Protein AF-0000000078525663 (afdb_homodimer)

Radius of gyration: 23.81 Å; Cα contacts (8 Å, |Δi|>4): 197; chains: 2; bounding box: 61×63×44 Å

Nearest PDB structures (foldseek):
  3g5o-assembly1_D  TM=6.465E-01  e=1.488E-04  Mycobacterium tuberculosis H37Rv
  6l8e-assembly2_L  TM=8.976E-01  e=3.381E-03  Staphylococcus aureus subsp. aureus NCTC 8325
  6l8f-assembly1_A  TM=7.332E-01  e=1.714E-03  Staphylococcus aureus subsp. aureus NCTC 8325
  2a6q-assembly1_A  TM=7.235E-01  e=2.758E-03  Escherichia coli
  2a6q-assembly3_D  TM=9.192E-01  e=1.975E-02  Escherichia coli

Organism: NCBI:txid29354

InterPro domains:
  IPR006442 Type II toxin-antitoxin system, antitoxin Phd/YefM [PF02604] (2-71)
  IPR036165 YefM-like superfamily [SSF143120] (4-77)

Foldseek 3Di:
DAAEEEVVCCVVPVVVQQVVQVVVVHKYFYDYPRHTDDIDHHPVSVVVVVVVVVVVVVVVVVVVVVCCVVCVVVCVPCVVVVVVVVVVVVVVD/DAAEEEVVCCVPPVVVQQVVQVVVVHKYFYDYPRHTDDIDHHPVSVVVVVVVVVVVVVVVVVVVVVCVVVCVVVVVVCVVVVVVVCVVVVVVD

Sequence (186 aa):
METIRPSSDLRNKYPVISSLTRETKEPVFITVNGREDTVIMGHAQYRKMKAELELLKMLAEAQADVDNERTAPIEDTFSDIRETLFEAKAYEVMETIRPSSDLRNKYPVISSLTRETKEPVFITVNGREDTVIMGHAQYRKMKA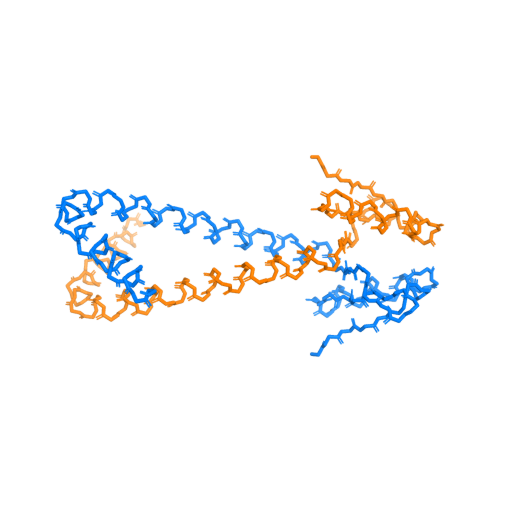ELELLKMLAEAQADVDNERTAPIEDTFSDIRETLFEAKAYEV

Solvent-accessible surface area (backbone atoms only — not comparable to full-atom values): 9886 Å² total; per-residue (Å²): 135,86,46,75,44,49,49,65,47,50,45,75,37,40,70,59,54,53,49,48,14,60,74,67,68,43,60,38,37,28,20,54,97,86,34,84,48,33,34,37,28,21,38,69,55,50,52,50,51,51,51,51,45,52,51,49,50,50,53,53,51,53,48,51,51,49,49,53,63,55,26,57,70,49,40,67,60,49,54,54,51,54,58,46,44,57,54,46,55,62,54,70,96,134,86,45,76,42,49,47,66,47,52,40,75,37,39,71,58,54,53,49,47,13,60,74,67,68,42,58,37,37,30,20,55,98,87,34,85,48,32,34,36,28,22,39,68,55,50,51,50,51,52,50,51,45,52,50,49,49,50,52,52,51,53,49,52,52,49,50,54,63,55,29,56,68,47,39,64,58,46,53,51,49,50,57,47,41,55,56,43,52,66,52,69,99

Secondary structure (DSSP, 8-state):
--EEEEHHHHHH-HHHHHHHHHHH---EEEEETTEEEEEEEEHHHHHHHHHHHHHHHHHHHHHHHHHHHHHHHHHHHHHHHHHHHHHHHGGG-/--EEEEHHHHHH-HHHHHHHHHHH---EEEEETTEEEEEEEEHHHHHHHHHHHHHHHHHHHHHHHHHHHHHHHHHHHHHHHHHHHHHHHTTT-

Structure (mmCIF, N/CA/C/O backbone):
data_AF-0000000078525663-model_v1
#
loop_
_entity.id
_entity.type
_entity.pdbx_description
1 polymer Antitoxin
#
loop_
_atom_site.group_PDB
_atom_site.id
_atom_site.type_symbol
_atom_site.label_atom_id
_atom_site.label_alt_id
_atom_site.label_comp_id
_atom_site.label_asym_id
_atom_site.label_entity_id
_atom_site.label_seq_id
_atom_site.pdbx_PDB_ins_code
_atom_site.Cartn_x
_atom_site.Cartn_y
_atom_site.Cartn_z
_atom_site.occupancy
_atom_site.B_iso_or_equiv
_atom_site.auth_seq_id
_atom_site.auth_comp_id
_atom_site.auth_asym_id
_atom_site.auth_atom_id
_atom_site.pdbx_PDB_model_num
ATOM 1 N N . MET A 1 1 ? -5.82 4.984 -14.844 1 79.75 1 MET A N 1
ATOM 2 C CA . MET A 1 1 ? -6.695 3.816 -14.938 1 79.75 1 MET A CA 1
ATOM 3 C C . MET A 1 1 ? -6.152 2.664 -14.094 1 79.75 1 MET A C 1
ATOM 5 O O . MET A 1 1 ? -4.938 2.498 -13.977 1 79.75 1 MET A O 1
ATOM 9 N N . GLU A 1 2 ? -7.023 1.915 -13.391 1 92.19 2 GLU A N 1
ATOM 10 C CA . GLU A 1 2 ? -6.621 0.819 -12.516 1 92.19 2 GLU A CA 1
ATOM 11 C C . GLU A 1 2 ? -6.402 -0.467 -13.305 1 92.19 2 GLU A C 1
ATOM 13 O O . GLU A 1 2 ? -7.16 -0.767 -14.234 1 92.19 2 GLU A O 1
ATOM 18 N N . THR A 1 3 ? -5.316 -1.159 -13.125 1 97.5 3 THR A N 1
ATOM 19 C CA . THR A 1 3 ? -5.031 -2.447 -13.742 1 97.5 3 THR A CA 1
ATOM 20 C C . THR A 1 3 ? -5.57 -3.592 -12.891 1 97.5 3 THR A C 1
ATOM 22 O O . THR A 1 3 ? -5.168 -3.758 -11.734 1 97.5 3 THR A O 1
ATOM 25 N N . ILE A 1 4 ? -6.496 -4.371 -13.531 1 98.25 4 ILE A N 1
ATOM 26 C CA . ILE A 1 4 ? -7.117 -5.488 -12.836 1 98.25 4 ILE A CA 1
ATOM 27 C C . ILE A 1 4 ? -6.707 -6.801 -13.5 1 98.25 4 ILE A C 1
ATOM 29 O O . ILE A 1 4 ? -6.73 -6.918 -14.727 1 98.25 4 ILE A O 1
ATOM 33 N N . ARG A 1 5 ? -6.309 -7.855 -12.75 1 98.19 5 ARG A N 1
ATOM 34 C CA . ARG A 1 5 ? -5.91 -9.164 -13.258 1 98.19 5 ARG A CA 1
ATOM 35 C C . ARG A 1 5 ? -6.453 -10.281 -12.367 1 98.19 5 ARG A C 1
ATOM 37 O O . ARG A 1 5 ? -6.559 -10.117 -11.156 1 98.19 5 ARG A O 1
ATOM 44 N N . PRO A 1 6 ? -6.766 -11.414 -12.961 1 98.19 6 PRO A N 1
ATOM 45 C CA . PRO A 1 6 ? -7.156 -12.562 -12.141 1 98.19 6 PRO A CA 1
ATOM 46 C C . PRO A 1 6 ? -5.98 -13.188 -11.391 1 98.19 6 PRO A C 1
ATOM 48 O O . PRO A 1 6 ? -4.828 -13.023 -11.797 1 98.19 6 PRO A O 1
ATOM 51 N N . SER A 1 7 ? -6.266 -13.859 -10.328 1 97.44 7 SER A N 1
ATOM 52 C CA . SER A 1 7 ? -5.234 -14.516 -9.539 1 97.44 7 SER A CA 1
ATOM 53 C C . SER A 1 7 ? -4.465 -15.539 -10.367 1 97.44 7 SER A C 1
ATOM 55 O O . SER A 1 7 ? -3.289 -15.805 -10.102 1 97.44 7 SER A O 1
ATOM 57 N N . SER A 1 8 ? -5.117 -16.109 -11.383 1 96.88 8 SER A N 1
ATOM 58 C CA . SER A 1 8 ? -4.43 -17.062 -12.258 1 96.88 8 SER A CA 1
ATOM 59 C C . SER A 1 8 ? -3.277 -16.391 -13 1 96.88 8 SER A C 1
ATOM 61 O O . SER A 1 8 ? -2.258 -17.031 -13.273 1 96.88 8 SER A O 1
ATOM 63 N N . ASP A 1 9 ? -3.416 -15.133 -13.32 1 96.94 9 ASP A N 1
ATOM 64 C CA . ASP A 1 9 ? -2.326 -14.406 -13.969 1 96.94 9 ASP A CA 1
ATOM 65 C C . ASP A 1 9 ? -1.12 -14.289 -13.039 1 96.94 9 ASP A C 1
ATOM 67 O O . ASP A 1 9 ? 0.025 -14.352 -13.492 1 96.94 9 ASP A O 1
ATOM 71 N N . LEU A 1 10 ? -1.395 -14.055 -11.758 1 94.31 10 LEU A N 1
ATOM 72 C CA . LEU A 1 10 ? -0.305 -13.969 -10.789 1 94.31 10 LEU A CA 1
ATOM 73 C C . LEU A 1 10 ? 0.469 -15.281 -10.727 1 94.31 10 LEU A C 1
ATOM 75 O O . LEU A 1 10 ? 1.699 -15.273 -10.641 1 94.31 10 LEU A O 1
ATOM 79 N N . ARG A 1 11 ? -0.305 -16.344 -10.859 1 91.38 11 ARG A N 1
ATOM 80 C CA . ARG A 1 11 ? 0.294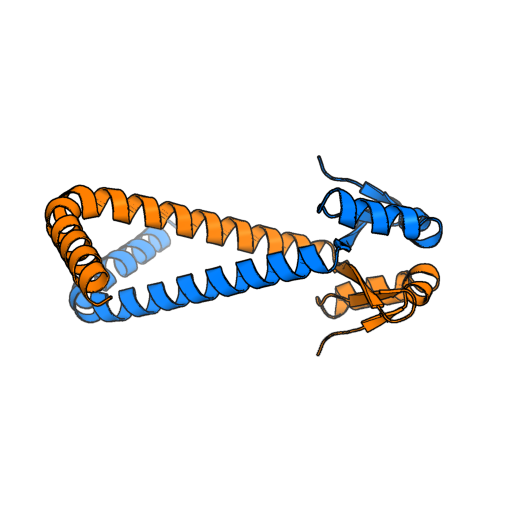 -17.672 -10.789 1 91.38 11 ARG A CA 1
ATOM 81 C C . ARG A 1 11 ? 1.111 -17.969 -12.047 1 91.38 11 ARG A C 1
ATOM 83 O O . ARG A 1 11 ? 2.238 -18.453 -11.953 1 91.38 11 ARG A O 1
ATOM 90 N N . ASN A 1 12 ? 0.651 -17.5 -13.148 1 94.81 12 ASN A N 1
ATOM 91 C CA . ASN A 1 12 ? 1.208 -17.984 -14.414 1 94.81 12 ASN A CA 1
ATOM 92 C C . ASN A 1 12 ? 2.1 -16.922 -15.062 1 94.81 12 ASN A C 1
ATOM 94 O O . ASN A 1 12 ? 2.934 -17.25 -15.906 1 94.81 12 ASN A O 1
ATOM 98 N N . LYS A 1 13 ? 1.879 -15.703 -14.672 1 97.06 13 LYS A N 1
ATOM 99 C CA . LYS A 1 13 ? 2.553 -14.609 -15.359 1 97.06 13 LYS A CA 1
ATOM 100 C C . LYS A 1 13 ? 3.146 -13.617 -14.367 1 97.06 13 LYS A C 1
ATOM 102 O O . LYS A 1 13 ? 3.08 -12.398 -14.578 1 97.06 13 LYS A O 1
ATOM 107 N N . TYR A 1 14 ? 3.641 -14.102 -13.297 1 97.81 14 TYR A N 1
ATOM 108 C CA . TYR A 1 14 ? 4.172 -13.25 -12.234 1 97.81 14 TYR A CA 1
ATOM 109 C C . TYR A 1 14 ? 5.211 -12.281 -12.789 1 97.81 14 TYR A C 1
ATOM 111 O O . TYR A 1 14 ? 5.172 -11.086 -12.484 1 97.81 14 TYR A O 1
ATOM 119 N N . PRO A 1 15 ? 6.137 -12.719 -13.672 1 97.81 15 PRO A N 1
ATOM 120 C CA . PRO A 1 15 ? 7.145 -11.773 -14.164 1 97.81 15 PRO A CA 1
ATOM 121 C C . PRO A 1 15 ? 6.535 -10.586 -14.898 1 97.81 15 PRO A C 1
ATOM 123 O O . PRO A 1 15 ? 7.047 -9.469 -14.812 1 97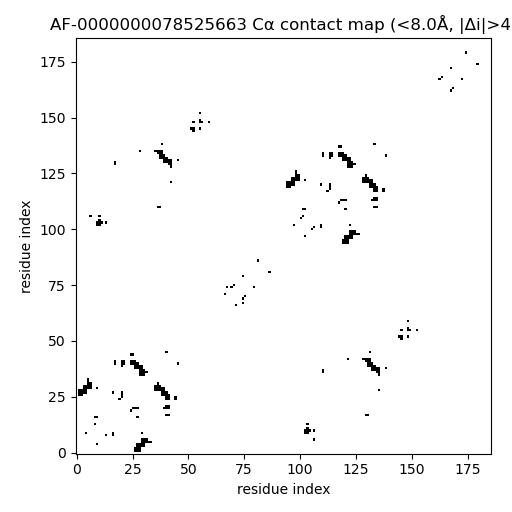.81 15 PRO A O 1
ATOM 126 N N . VAL A 1 16 ? 5.488 -10.812 -15.594 1 97.88 16 VAL A N 1
ATOM 127 C CA . VAL A 1 16 ? 4.805 -9.758 -16.328 1 97.88 16 VAL A CA 1
ATOM 128 C C . VAL A 1 16 ? 4.164 -8.773 -15.359 1 97.88 16 VAL A C 1
ATOM 130 O O . VAL A 1 16 ? 4.312 -7.559 -15.5 1 97.88 16 VAL A O 1
ATOM 133 N N . ILE A 1 17 ? 3.523 -9.281 -14.352 1 98 17 ILE A N 1
ATOM 134 C CA . ILE A 1 17 ? 2.83 -8.469 -13.359 1 98 17 ILE A CA 1
ATOM 135 C C . ILE A 1 17 ? 3.848 -7.672 -12.547 1 98 17 ILE A C 1
ATOM 137 O O . ILE A 1 17 ? 3.666 -6.473 -12.312 1 98 17 ILE A O 1
ATOM 141 N N . SER A 1 18 ? 4.859 -8.336 -12.109 1 98.19 18 SER A N 1
ATOM 142 C CA . SER A 1 18 ? 5.934 -7.68 -11.367 1 98.19 18 SER A CA 1
ATOM 143 C C . SER A 1 18 ? 6.543 -6.535 -12.172 1 98.19 18 SER A C 1
ATOM 145 O O . SER A 1 18 ? 6.691 -5.426 -11.664 1 98.19 18 SER A O 1
ATOM 147 N N . SER A 1 19 ? 6.875 -6.789 -13.453 1 97.81 19 SER A N 1
ATOM 148 C CA . SER A 1 19 ? 7.457 -5.77 -14.312 1 97.81 19 SER A CA 1
ATOM 149 C C . SER A 1 19 ? 6.5 -4.598 -14.508 1 97.81 19 SER A C 1
ATOM 151 O O . SER A 1 19 ? 6.926 -3.441 -14.547 1 97.81 19 SER A O 1
ATOM 153 N N . LEU A 1 20 ? 5.254 -4.922 -14.633 1 97.5 20 LEU A N 1
ATOM 154 C CA . LEU A 1 20 ? 4.223 -3.904 -14.82 1 97.5 20 LEU A CA 1
ATOM 155 C C . LEU A 1 20 ? 4.19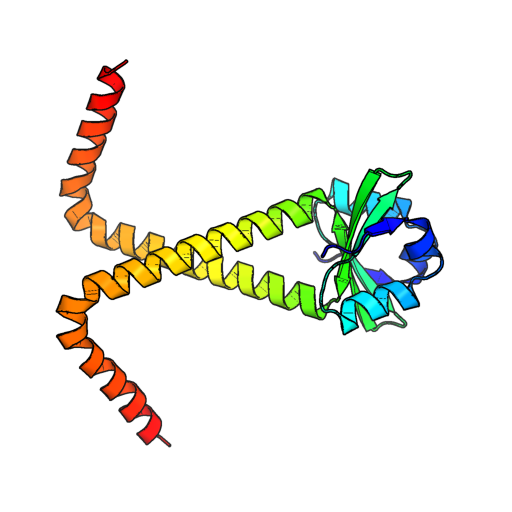9 -2.938 -13.641 1 97.5 20 LEU A C 1
ATOM 157 O O . LEU A 1 20 ? 4.152 -1.72 -13.836 1 97.5 20 LEU A O 1
ATOM 161 N N . THR A 1 21 ? 4.258 -3.453 -12.422 1 97.94 21 THR A N 1
ATOM 162 C CA . THR A 1 21 ? 4.227 -2.596 -11.242 1 97.94 21 THR A CA 1
ATOM 163 C C . THR A 1 21 ? 5.473 -1.712 -11.18 1 97.94 21 THR A C 1
ATOM 165 O O . THR A 1 21 ? 5.398 -0.555 -10.766 1 97.94 21 THR A O 1
ATOM 168 N N . ARG A 1 22 ? 6.586 -2.203 -11.562 1 96.56 22 ARG A N 1
ATOM 169 C CA . ARG A 1 22 ? 7.844 -1.465 -11.531 1 96.56 22 ARG A CA 1
ATOM 170 C C . ARG A 1 22 ? 7.863 -0.37 -12.594 1 96.56 22 ARG A C 1
ATOM 172 O O . ARG A 1 22 ? 8.312 0.748 -12.328 1 96.56 22 ARG A O 1
ATOM 179 N N . GLU A 1 23 ? 7.363 -0.699 -13.75 1 96.31 23 GLU A N 1
ATOM 180 C CA . GLU A 1 23 ? 7.422 0.222 -14.883 1 96.31 23 GLU A CA 1
ATOM 181 C C . GLU A 1 23 ? 6.406 1.352 -14.727 1 96.31 23 GLU A C 1
ATOM 183 O O . GLU A 1 23 ? 6.707 2.508 -15.031 1 96.31 23 GLU A O 1
ATOM 188 N N . THR A 1 24 ? 5.191 0.979 -14.281 1 96.19 24 THR A N 1
ATOM 189 C CA . THR A 1 24 ? 4.125 1.972 -14.219 1 96.19 24 THR A CA 1
ATOM 190 C C . THR A 1 24 ? 4.121 2.682 -12.867 1 96.19 24 THR A C 1
ATOM 192 O O . THR A 1 24 ? 3.514 3.744 -12.727 1 96.19 24 THR A O 1
ATOM 195 N N . LYS A 1 25 ? 4.711 2.07 -11.867 1 96.31 25 LYS A N 1
ATOM 196 C CA . LYS A 1 25 ? 4.672 2.555 -10.492 1 96.31 25 LYS A CA 1
ATOM 197 C C . LYS A 1 25 ? 3.238 2.678 -9.992 1 96.31 25 LYS A C 1
ATOM 199 O O . LYS A 1 25 ? 2.896 3.639 -9.297 1 96.31 25 LYS A O 1
ATOM 204 N N . GLU A 1 26 ? 2.434 1.82 -10.484 1 97 26 GLU A N 1
ATOM 205 C CA . GLU A 1 26 ? 1.035 1.703 -10.086 1 97 26 GLU A CA 1
ATOM 206 C C . GLU A 1 26 ? 0.71 0.286 -9.625 1 97 26 GLU A C 1
ATOM 208 O O . GLU A 1 26 ? 1.297 -0.682 -10.109 1 97 26 GLU A O 1
ATOM 213 N N . PRO A 1 27 ? -0.246 0.136 -8.75 1 98.44 27 PRO A N 1
ATOM 214 C CA . PRO A 1 27 ? -0.607 -1.206 -8.289 1 98.44 27 PRO A CA 1
ATOM 215 C C . PRO A 1 27 ? -1.439 -1.978 -9.312 1 98.44 27 PRO A C 1
ATOM 217 O O . PRO A 1 27 ? -2.023 -1.378 -10.219 1 98.44 27 PRO A O 1
ATOM 220 N N . VAL A 1 28 ? -1.4 -3.264 -9.133 1 98.62 28 VAL A N 1
ATOM 221 C CA . VAL A 1 28 ? -2.277 -4.168 -9.867 1 98.62 28 VAL A CA 1
ATOM 222 C C . VAL A 1 28 ? -3.27 -4.82 -8.906 1 98.62 28 VAL A C 1
ATOM 224 O O . VAL A 1 28 ? -2.881 -5.348 -7.863 1 98.62 28 VAL A O 1
ATOM 227 N N . PHE A 1 29 ? -4.512 -4.793 -9.312 1 98.75 29 PHE A N 1
ATOM 228 C CA . PHE A 1 29 ? -5.57 -5.363 -8.484 1 98.75 29 PHE A CA 1
ATOM 229 C C . PHE A 1 29 ? -5.867 -6.801 -8.898 1 98.75 29 PHE A C 1
ATOM 231 O O . PHE A 1 29 ? -6.148 -7.066 -10.07 1 98.75 29 PHE A O 1
ATOM 238 N N . ILE A 1 30 ? -5.844 -7.641 -7.945 1 98.69 30 ILE A N 1
ATOM 239 C CA . ILE A 1 30 ? -5.961 -9.07 -8.219 1 98.69 30 ILE A CA 1
ATOM 240 C C . ILE A 1 30 ? -7.352 -9.555 -7.82 1 98.69 30 ILE A C 1
ATOM 242 O O . ILE A 1 30 ? -7.832 -9.258 -6.727 1 98.69 30 ILE A O 1
ATOM 246 N N . THR A 1 31 ? -8 -10.281 -8.711 1 98.56 31 THR A N 1
ATOM 247 C CA . THR A 1 31 ? -9.32 -10.836 -8.438 1 98.56 31 THR A CA 1
ATOM 248 C C . THR A 1 31 ? -9.258 -12.359 -8.344 1 98.56 31 THR A C 1
ATOM 250 O O . THR A 1 31 ? -8.359 -12.984 -8.914 1 98.56 31 THR A O 1
ATOM 253 N N . VAL A 1 32 ? -10.148 -12.938 -7.598 1 97.88 32 VAL A N 1
ATOM 254 C CA . VAL A 1 32 ? -10.391 -14.375 -7.543 1 97.88 32 VAL A CA 1
ATOM 255 C C . VAL A 1 32 ? -11.852 -14.656 -7.906 1 97.88 32 VAL A C 1
ATOM 257 O O . VAL A 1 32 ? -12.766 -14.125 -7.281 1 97.88 32 VAL A O 1
ATOM 260 N N . ASN A 1 33 ? -12 -15.398 -8.938 1 96.81 33 ASN A N 1
ATOM 261 C CA . ASN A 1 33 ? -13.336 -15.719 -9.414 1 96.81 33 ASN A CA 1
ATOM 262 C C . ASN A 1 33 ? -14.18 -14.461 -9.609 1 96.81 33 ASN A C 1
ATOM 264 O O . ASN A 1 33 ? -15.344 -14.414 -9.203 1 96.81 33 ASN A O 1
ATOM 268 N N . GLY A 1 34 ? -13.516 -13.359 -10.016 1 97 34 GLY A N 1
ATOM 269 C CA . GLY A 1 34 ? -14.211 -12.133 -10.383 1 97 34 GLY A CA 1
ATOM 270 C C . GLY A 1 34 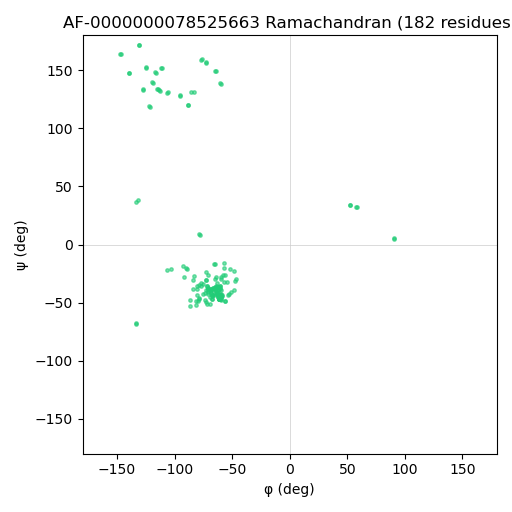? -14.414 -11.188 -9.219 1 97 34 GLY A C 1
ATOM 271 O O . GLY A 1 34 ? -15.023 -10.125 -9.367 1 97 34 GLY A O 1
ATOM 272 N N . ARG A 1 35 ? -13.883 -11.508 -8.078 1 97.69 35 ARG A N 1
ATOM 273 C CA . ARG A 1 35 ? -14.039 -10.656 -6.898 1 97.69 35 ARG A CA 1
ATOM 274 C C . ARG A 1 35 ? -12.688 -10.117 -6.438 1 97.69 35 ARG A C 1
ATOM 276 O O . ARG A 1 35 ? -11.672 -10.812 -6.52 1 97.69 35 ARG A O 1
ATOM 283 N N . GLU A 1 36 ? -12.703 -8.977 -5.926 1 98 36 GLU A N 1
ATOM 284 C CA . GLU A 1 36 ? -11.484 -8.359 -5.418 1 98 36 GLU A CA 1
ATOM 285 C C . GLU A 1 36 ? -10.859 -9.203 -4.312 1 98 36 GLU A C 1
ATOM 287 O O . GLU A 1 36 ? -11.562 -9.766 -3.475 1 98 36 GLU A O 1
ATOM 292 N N . ASP A 1 37 ? -9.617 -9.312 -4.348 1 98.44 37 ASP A N 1
ATOM 293 C CA . ASP A 1 37 ? -8.953 -10.117 -3.33 1 98.44 37 ASP A CA 1
ATOM 294 C C . ASP A 1 37 ? -7.738 -9.391 -2.758 1 98.44 37 ASP A C 1
ATOM 296 O O . ASP A 1 37 ? -7.777 -8.891 -1.63 1 98.44 37 ASP A O 1
ATOM 300 N N . THR A 1 38 ? -6.684 -9.18 -3.516 1 98.69 38 THR A N 1
ATOM 301 C CA . THR A 1 38 ? -5.461 -8.539 -3.045 1 98.69 38 THR A CA 1
ATOM 302 C C . THR A 1 38 ? -5.027 -7.434 -4.008 1 98.69 38 THR A C 1
ATOM 304 O O . THR A 1 38 ? -5.641 -7.242 -5.059 1 98.69 38 THR A O 1
ATOM 307 N N . VAL A 1 39 ? -4.023 -6.664 -3.609 1 98.81 39 VAL A N 1
ATOM 308 C CA . VAL A 1 39 ? -3.334 -5.66 -4.414 1 98.81 39 VAL A CA 1
ATOM 309 C C . VAL A 1 39 ? -1.829 -5.91 -4.371 1 98.81 39 VAL A C 1
ATOM 311 O O . VAL A 1 39 ? -1.271 -6.215 -3.316 1 98.81 39 VAL A O 1
ATOM 314 N N . ILE A 1 40 ? -1.238 -5.871 -5.508 1 98.81 40 ILE A N 1
ATOM 315 C CA . ILE A 1 40 ? 0.206 -6.062 -5.582 1 98.81 40 ILE A CA 1
ATOM 316 C C . ILE A 1 40 ? 0.861 -4.816 -6.172 1 98.81 40 ILE A C 1
ATOM 318 O O . ILE A 1 40 ? 0.328 -4.211 -7.105 1 98.81 40 ILE A O 1
ATOM 322 N N . MET A 1 41 ? 1.982 -4.418 -5.625 1 98.62 41 MET A N 1
ATOM 323 C CA . MET A 1 41 ? 2.707 -3.244 -6.105 1 98.62 41 MET A CA 1
ATOM 324 C C . MET A 1 41 ? 4.211 -3.434 -5.949 1 98.62 41 MET A C 1
ATOM 326 O O . MET A 1 41 ? 4.656 -4.34 -5.242 1 98.62 41 MET A O 1
ATOM 330 N N . GLY A 1 42 ? 4.922 -2.65 -6.594 1 98.56 42 GLY A N 1
ATOM 331 C CA . GLY A 1 42 ? 6.367 -2.723 -6.441 1 98.56 42 GLY A CA 1
ATOM 332 C C . GLY A 1 42 ? 6.84 -2.369 -5.043 1 98.56 42 GLY A C 1
ATOM 333 O O . GLY A 1 42 ? 6.219 -1.549 -4.363 1 98.56 42 GLY A O 1
ATOM 334 N N . HIS A 1 43 ? 7.887 -2.941 -4.652 1 98.12 43 HIS A N 1
ATOM 335 C CA . HIS A 1 43 ? 8.453 -2.713 -3.328 1 98.12 43 HIS A CA 1
ATOM 336 C C . HIS A 1 43 ? 8.805 -1.242 -3.127 1 98.12 43 HIS A C 1
ATOM 338 O O . HIS A 1 43 ? 8.484 -0.662 -2.086 1 98.12 43 HIS A O 1
ATOM 344 N N . ALA A 1 44 ? 9.438 -0.651 -4.031 1 97 44 ALA A N 1
ATOM 345 C CA . ALA A 1 44 ? 9.844 0.749 -3.938 1 97 44 ALA A CA 1
ATOM 346 C C . ALA A 1 44 ? 8.633 1.665 -3.793 1 97 44 ALA A C 1
ATOM 348 O O . ALA A 1 44 ? 8.656 2.617 -3.012 1 97 44 ALA A O 1
ATOM 349 N N . GLN A 1 45 ? 7.637 1.372 -4.547 1 96.81 45 GLN A N 1
ATOM 350 C CA . GLN A 1 45 ? 6.41 2.16 -4.48 1 96.81 45 GLN A CA 1
ATOM 351 C C . GLN A 1 45 ? 5.777 2.076 -3.096 1 96.81 45 GLN A C 1
ATOM 353 O O . GLN A 1 45 ? 5.328 3.088 -2.551 1 96.81 45 GLN A O 1
ATOM 358 N N . TYR A 1 46 ? 5.754 0.887 -2.574 1 98.06 46 TYR A N 1
ATOM 359 C CA . TYR A 1 46 ? 5.199 0.699 -1.239 1 98.06 46 TYR A CA 1
ATOM 360 C C . TYR A 1 46 ? 5.996 1.481 -0.202 1 98.06 46 TYR A C 1
ATOM 362 O O . TYR A 1 46 ? 5.418 2.129 0.674 1 98.06 46 TYR A O 1
ATOM 370 N N . ARG A 1 47 ? 7.242 1.419 -0.257 1 97 47 ARG A N 1
ATOM 371 C CA . ARG A 1 47 ? 8.102 2.137 0.678 1 97 47 ARG A CA 1
ATOM 372 C C . ARG A 1 47 ? 7.848 3.639 0.612 1 97 47 ARG A C 1
ATOM 374 O O . ARG A 1 47 ? 7.801 4.312 1.645 1 97 47 ARG A O 1
ATOM 381 N N . LYS A 1 48 ? 7.73 4.145 -0.553 1 96.81 48 LYS A N 1
ATOM 382 C CA . LYS A 1 48 ? 7.449 5.566 -0.724 1 96.81 48 LYS A CA 1
ATOM 383 C C . LYS A 1 48 ? 6.113 5.941 -0.091 1 96.81 48 LYS A C 1
ATOM 385 O O . LYS A 1 48 ? 6.02 6.941 0.623 1 96.81 48 LYS A O 1
ATOM 390 N N . MET A 1 49 ? 5.152 5.121 -0.401 1 96.69 49 MET A N 1
ATOM 391 C CA . MET A 1 49 ? 3.82 5.375 0.143 1 96.69 49 MET A CA 1
ATOM 392 C C . MET A 1 49 ? 3.838 5.336 1.668 1 96.69 49 MET A C 1
ATOM 394 O O . MET A 1 49 ? 3.244 6.195 2.322 1 96.69 49 MET A O 1
ATOM 398 N N . LYS A 1 50 ? 4.449 4.375 2.213 1 96.75 50 LYS A N 1
ATOM 399 C CA . LYS A 1 50 ? 4.547 4.234 3.664 1 96.75 50 LYS A CA 1
ATOM 400 C C . LYS A 1 50 ? 5.281 5.418 4.281 1 96.75 50 LYS A C 1
ATOM 402 O O . LYS A 1 50 ? 4.867 5.941 5.32 1 96.75 50 LYS A O 1
ATOM 407 N N . ALA A 1 51 ? 6.336 5.793 3.654 1 97.12 51 ALA A N 1
ATOM 408 C CA . ALA A 1 51 ? 7.109 6.934 4.137 1 97.12 51 ALA A CA 1
ATOM 409 C C . ALA A 1 51 ? 6.277 8.211 4.117 1 97.12 51 ALA A C 1
ATOM 411 O O . ALA A 1 51 ? 6.316 9 5.062 1 97.12 51 ALA A O 1
ATOM 412 N N . GLU A 1 52 ? 5.562 8.414 3.023 1 96.75 52 GLU A N 1
ATOM 413 C CA . GLU A 1 52 ? 4.695 9.578 2.906 1 96.75 52 GLU A CA 1
ATOM 414 C C . GLU A 1 52 ? 3.625 9.578 3.994 1 96.75 52 GLU A C 1
ATOM 416 O O . GLU A 1 52 ? 3.379 10.609 4.629 1 96.75 52 GLU A O 1
ATOM 421 N N . LEU A 1 53 ? 3.043 8.469 4.211 1 97.12 53 LEU A N 1
ATOM 422 C CA . LEU A 1 53 ? 2.006 8.336 5.23 1 97.12 53 LEU A CA 1
ATOM 423 C C . LEU A 1 53 ? 2.559 8.656 6.613 1 97.12 53 LEU A C 1
ATOM 425 O O . LEU A 1 53 ? 1.938 9.406 7.375 1 97.12 53 LEU A O 1
ATOM 429 N N . GLU A 1 54 ? 3.684 8.109 6.914 1 96.5 54 GLU A N 1
ATOM 430 C CA . GLU A 1 54 ? 4.305 8.336 8.211 1 96.5 54 GLU A CA 1
ATOM 431 C C . GLU A 1 54 ? 4.645 9.812 8.414 1 96.5 54 GLU A C 1
ATOM 433 O O . GLU A 1 54 ? 4.422 10.359 9.492 1 96.5 54 GLU A O 1
ATOM 438 N N . LEU A 1 55 ? 5.16 10.367 7.383 1 96.12 55 LEU A N 1
ATOM 439 C CA . LEU A 1 55 ? 5.512 11.781 7.453 1 96.12 55 LEU A CA 1
ATOM 440 C C . LEU A 1 55 ? 4.273 12.633 7.707 1 96.12 55 LEU A C 1
ATOM 442 O O . LEU A 1 55 ? 4.281 13.5 8.578 1 96.12 55 LEU A O 1
ATOM 446 N N . LEU A 1 56 ? 3.229 12.375 6.973 1 95.31 56 LEU A N 1
ATOM 447 C CA . LEU A 1 56 ? 1.999 13.156 7.102 1 95.31 56 LEU A CA 1
ATOM 448 C C . LEU A 1 56 ? 1.38 12.969 8.484 1 95.31 56 LEU A C 1
ATOM 450 O O . LEU A 1 56 ? 0.843 13.914 9.062 1 95.31 56 LEU A O 1
ATOM 454 N N . LYS A 1 57 ? 1.487 11.781 8.984 1 95.38 57 LYS A N 1
ATOM 455 C CA . LYS A 1 57 ? 0.974 11.516 10.328 1 95.38 57 LYS A CA 1
ATOM 456 C C . LYS A 1 57 ? 1.772 12.281 11.383 1 95.38 57 LYS A C 1
ATOM 458 O O . LYS A 1 57 ? 1.198 12.852 12.312 1 95.38 57 LYS A O 1
ATOM 463 N N . MET A 1 58 ? 3.043 12.234 11.195 1 94.38 58 MET A N 1
ATOM 464 C CA . MET A 1 58 ? 3.91 12.961 12.117 1 94.38 58 MET A CA 1
ATOM 465 C C . MET A 1 58 ? 3.604 14.453 12.094 1 94.38 58 MET A C 1
ATOM 467 O O . MET A 1 58 ? 3.541 15.102 13.141 1 94.38 58 MET A O 1
ATOM 471 N N . LEU A 1 59 ? 3.43 14.969 10.938 1 88.69 59 LEU A N 1
ATOM 472 C CA . LEU A 1 59 ? 3.113 16.391 10.773 1 88.69 59 LEU A CA 1
ATOM 473 C C . LEU A 1 59 ? 1.763 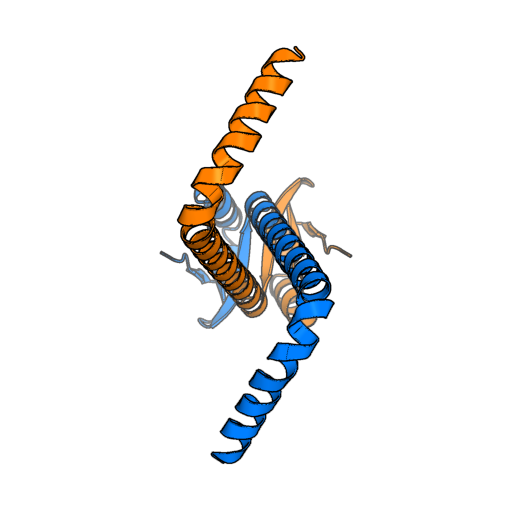16.719 11.406 1 88.69 59 LEU A C 1
ATOM 475 O O . LEU A 1 59 ? 1.61 17.75 12.047 1 88.69 59 LEU A O 1
ATOM 479 N N . ALA A 1 60 ? 0.797 15.867 11.219 1 85.5 60 ALA A N 1
ATOM 480 C CA . ALA A 1 60 ? -0.534 16.062 11.789 1 85.5 60 ALA A CA 1
ATOM 481 C C . ALA A 1 60 ? -0.487 16.031 13.312 1 85.5 60 ALA A C 1
ATOM 483 O O . ALA A 1 60 ? -1.158 16.828 13.977 1 85.5 60 ALA A O 1
ATOM 484 N N . GLU A 1 61 ? 0.314 15.141 13.82 1 87.88 61 GLU A N 1
ATOM 485 C CA . GLU A 1 61 ? 0.47 15.023 15.266 1 87.88 61 GLU A CA 1
ATOM 486 C C . GLU A 1 61 ? 1.163 16.25 15.844 1 87.88 61 GLU A C 1
ATOM 488 O O . GLU A 1 61 ? 0.779 16.75 16.906 1 87.88 61 GLU A O 1
ATOM 493 N N . ALA A 1 62 ? 2.184 16.703 15.203 1 83.44 62 ALA A N 1
ATOM 494 C CA . ALA A 1 62 ? 2.906 17.891 15.625 1 83.44 62 ALA A CA 1
ATOM 495 C C . ALA A 1 62 ? 1.989 19.125 15.625 1 83.44 62 ALA A C 1
ATOM 497 O O . ALA A 1 62 ? 2.029 19.922 16.547 1 83.44 62 ALA A O 1
ATOM 498 N N . GLN A 1 63 ? 1.155 19.188 14.664 1 78.19 63 GLN A N 1
ATOM 499 C CA . GLN A 1 63 ? 0.213 20.297 14.57 1 78.19 63 GLN A CA 1
ATOM 500 C C . GLN A 1 63 ? -0.825 20.234 15.688 1 78.19 63 GLN A C 1
ATOM 502 O O . GLN A 1 63 ? -1.196 21.266 16.25 1 78.19 63 GLN A O 1
ATOM 507 N N . ALA A 1 64 ? -1.242 19.125 15.992 1 78.12 64 ALA A N 1
ATOM 508 C CA . ALA A 1 64 ? -2.195 18.938 17.078 1 78.12 64 ALA A CA 1
ATOM 509 C C . ALA A 1 64 ? -1.583 19.359 18.422 1 78.12 64 ALA A C 1
ATOM 511 O O . ALA A 1 64 ? -2.26 19.938 19.266 1 78.12 64 ALA A O 1
ATOM 512 N N . ASP A 1 65 ? -0.346 19.094 18.562 1 80 65 ASP A N 1
ATOM 513 C CA . ASP A 1 65 ? 0.373 19.453 19.781 1 80 65 ASP A CA 1
ATOM 514 C C . ASP A 1 65 ? 0.513 20.969 19.891 1 80 65 ASP A C 1
ATOM 516 O O . ASP A 1 65 ? 0.336 21.531 20.984 1 80 65 ASP A O 1
ATOM 520 N N . VAL A 1 66 ? 0.74 21.641 18.781 1 71.94 66 VAL A N 1
ATOM 521 C CA . VAL A 1 66 ? 0.874 23.094 18.75 1 71.94 66 VAL A CA 1
ATOM 522 C C . VAL A 1 66 ? -0.475 23.75 19.062 1 71.94 66 VAL A C 1
ATOM 524 O O . VAL A 1 66 ? -0.55 24.703 19.828 1 71.94 66 VAL A O 1
ATOM 527 N N . ASP A 1 67 ? -1.477 23.203 18.516 1 68.31 67 ASP A N 1
ATOM 528 C CA . ASP A 1 67 ? -2.818 23.734 18.734 1 68.31 67 ASP A CA 1
ATOM 529 C C . ASP A 1 67 ? -3.26 23.562 20.188 1 68.31 67 ASP A C 1
ATOM 531 O O . ASP A 1 67 ? -3.926 24.438 20.734 1 68.31 67 ASP A O 1
ATOM 535 N N . ASN A 1 68 ? -2.865 22.484 20.672 1 73.62 68 ASN A N 1
ATOM 536 C CA . ASN A 1 68 ? -3.184 22.234 22.078 1 73.62 68 ASN A CA 1
ATOM 537 C C . ASN A 1 68 ? -2.373 23.125 23 1 73.62 68 ASN A C 1
ATOM 539 O O . ASN A 1 68 ? -2.869 23.547 24.047 1 73.62 68 ASN A O 1
ATOM 543 N N . GLU A 1 69 ? -1.178 23.359 22.672 1 66.12 69 GLU A N 1
ATOM 544 C CA . GLU A 1 69 ? -0.327 24.234 23.484 1 66.12 69 GLU A CA 1
ATOM 545 C C . GLU A 1 69 ? -0.745 25.688 23.328 1 66.12 69 GLU A C 1
ATOM 547 O O . GLU A 1 69 ? -0.652 26.469 24.281 1 66.12 69 GLU A O 1
ATOM 552 N N . ARG A 1 70 ? -1.123 26.125 22.078 1 59.19 70 ARG A N 1
ATOM 553 C CA . ARG A 1 70 ? -1.576 27.5 21.859 1 59.19 70 ARG A CA 1
ATOM 554 C C . ARG A 1 70 ? -2.967 27.719 22.438 1 59.19 70 ARG A C 1
ATOM 556 O O . ARG A 1 70 ? -3.283 28.812 22.906 1 59.19 70 ARG A O 1
ATOM 563 N N . THR A 1 71 ? -3.84 26.797 22.078 1 54.38 71 THR A N 1
ATOM 564 C CA . THR A 1 71 ? -5.195 26.953 22.594 1 54.38 71 THR A CA 1
ATOM 565 C C . THR A 1 71 ? -5.219 26.797 24.109 1 54.38 71 THR A C 1
ATOM 567 O O . THR A 1 71 ? -6.238 27.062 24.75 1 54.38 71 THR A O 1
ATOM 570 N N . ALA A 1 72 ? -4.258 26.266 24.688 1 49.91 72 ALA A N 1
ATOM 571 C CA . ALA A 1 72 ? -4.277 26.297 26.141 1 49.91 72 ALA A CA 1
ATOM 572 C C . ALA A 1 72 ? -4.586 27.688 26.656 1 49.91 72 ALA A C 1
ATOM 574 O O . ALA A 1 72 ? -5.387 27.859 27.594 1 49.91 72 ALA A O 1
ATOM 575 N N . PRO A 1 73 ? -4.074 28.734 26.062 1 46.62 73 PRO A N 1
ATOM 576 C CA . PRO A 1 73 ? -4.637 30 26.547 1 46.62 73 PRO A CA 1
ATOM 577 C C . PRO A 1 73 ? -5.988 30.328 25.906 1 46.62 73 PRO A C 1
ATOM 579 O O . PRO A 1 73 ? -6.883 30.844 26.578 1 46.62 73 PRO A O 1
ATOM 582 N N . ILE A 1 74 ? -6.172 30.156 24.594 1 41.22 74 ILE A N 1
ATOM 583 C CA . ILE A 1 74 ? -7.414 30.484 23.891 1 41.22 74 ILE A CA 1
ATOM 584 C C . ILE A 1 74 ? -8.391 29.312 24.016 1 41.22 74 ILE A C 1
ATOM 586 O O . ILE A 1 74 ? -9.609 29.516 24.078 1 41.22 74 ILE A O 1
ATOM 590 N N . GLU A 1 75 ? -8.133 28.141 23.984 1 45.56 75 GLU A N 1
ATOM 591 C CA . GLU A 1 75 ? -9.008 27 24.266 1 45.56 75 GLU A CA 1
ATOM 592 C C . GLU A 1 75 ? -9.602 27.094 25.672 1 45.56 75 GLU A C 1
ATOM 594 O O . GLU A 1 75 ? -10.578 26.406 25.969 1 45.56 75 GLU A O 1
ATOM 599 N N . ASP A 1 76 ? -9.141 27.875 26.562 1 42.06 76 ASP A N 1
ATOM 600 C CA . ASP A 1 76 ? -10.094 28.172 27.625 1 42.06 76 ASP A CA 1
ATOM 601 C C . ASP A 1 76 ? -11.305 28.938 27.094 1 42.06 76 ASP A C 1
ATOM 603 O O . ASP A 1 76 ? -12.438 28.703 27.531 1 42.06 76 ASP A O 1
ATOM 607 N N . THR A 1 77 ? -11.109 29.656 26.078 1 38.47 77 THR A N 1
ATOM 608 C CA . THR A 1 77 ? -12.211 30.453 25.531 1 38.47 77 THR A CA 1
ATOM 609 C C . THR A 1 77 ? -13.023 29.625 24.547 1 38.47 77 THR A C 1
ATOM 611 O O . THR A 1 77 ? -14.258 29.594 24.609 1 38.47 77 THR A O 1
ATOM 614 N N . PHE A 1 78 ? -12.555 28.984 23.547 1 35.78 78 PHE A N 1
ATOM 615 C CA . PHE A 1 78 ? -13.328 28.375 22.469 1 35.78 78 PHE A CA 1
ATOM 616 C C . PHE A 1 78 ? -13.633 26.922 22.781 1 35.78 78 PHE A C 1
ATOM 618 O O . PHE A 1 78 ? -14.531 26.328 22.188 1 35.78 78 PHE A O 1
ATOM 625 N N . SER A 1 79 ? -13.031 26.266 23.594 1 40.41 79 SER A N 1
ATOM 626 C CA . SER A 1 79 ? -13.453 24.938 24.016 1 40.41 79 SER A CA 1
ATOM 627 C C . SER A 1 79 ? -14.945 24.906 24.359 1 40.41 79 SER A C 1
ATOM 629 O O . SER A 1 79 ? -15.617 23.906 24.125 1 40.41 79 SER A O 1
ATOM 631 N N . ASP A 1 80 ? -15.344 26.031 24.828 1 39.22 80 ASP A N 1
ATOM 632 C CA . ASP A 1 80 ? -16.719 26.312 25.219 1 39.22 80 ASP A CA 1
ATOM 633 C C . ASP A 1 80 ? -17.641 26.406 23.984 1 39.22 80 ASP A C 1
ATOM 635 O O . ASP A 1 80 ? -18.781 25.969 24.031 1 39.22 80 ASP A O 1
ATOM 639 N N . ILE A 1 81 ? -17.078 26.938 23.047 1 34.47 81 ILE A N 1
ATOM 640 C CA . ILE A 1 81 ? -17.984 27.172 21.922 1 34.47 81 ILE A CA 1
ATOM 641 C C . ILE A 1 81 ? -18.375 25.844 21.281 1 34.47 81 ILE A C 1
ATOM 643 O O . ILE A 1 81 ? -19.562 25.594 21.031 1 34.47 81 ILE A O 1
ATOM 647 N N . ARG A 1 82 ? -17.5 24.984 20.938 1 37.81 82 ARG A N 1
ATOM 648 C CA . ARG A 1 82 ? -17.797 23.75 20.219 1 37.81 82 ARG A CA 1
ATOM 649 C C . ARG A 1 82 ? -18.391 22.703 21.156 1 37.81 82 ARG A C 1
ATOM 651 O O . ARG A 1 82 ? -19.109 21.797 20.703 1 37.81 82 ARG A O 1
ATOM 658 N N . GLU A 1 83 ? -18.062 22.625 22.328 1 40.62 83 GLU A N 1
ATOM 659 C CA . GLU A 1 83 ? -18.859 21.797 23.234 1 40.62 83 GLU A CA 1
ATOM 660 C C . GLU A 1 83 ? -20.328 22.25 23.219 1 40.62 83 GLU A C 1
ATOM 662 O O . GLU A 1 83 ? -21.234 21.422 23.234 1 40.62 83 GLU A O 1
ATOM 667 N N . THR A 1 84 ? -20.484 23.438 22.922 1 37.25 84 THR A N 1
ATOM 668 C CA . THR A 1 84 ? -21.766 24.109 22.797 1 37.25 84 THR A CA 1
ATOM 669 C C . THR A 1 84 ? -22.422 23.781 21.453 1 37.25 84 THR A C 1
ATOM 671 O O . THR A 1 84 ? -23.625 23.547 21.391 1 37.25 84 THR A O 1
ATOM 674 N N . LEU A 1 85 ? -21.688 23.641 20.5 1 35.16 85 LEU A N 1
ATOM 675 C CA . LEU A 1 85 ? -22.25 23.312 19.188 1 35.16 85 LEU A CA 1
ATOM 676 C C . LEU A 1 85 ? -22.531 21.828 19.078 1 35.16 85 LEU A C 1
ATOM 678 O O . LEU A 1 85 ? -23.578 21.422 18.547 1 35.16 85 LEU A O 1
ATOM 682 N N . PHE A 1 86 ? -21.703 20.906 19.391 1 39.91 86 PHE A N 1
ATOM 683 C CA . PHE A 1 86 ? -22 19.484 19.469 1 39.91 86 PHE A CA 1
ATOM 684 C C . PHE A 1 86 ? -23.141 19.219 20.453 1 39.91 86 PHE A C 1
ATOM 686 O O . PHE A 1 86 ? -23.984 18.359 20.219 1 39.91 86 PHE A O 1
ATOM 693 N N . GLU A 1 87 ? -23.219 19.969 21.391 1 36.97 87 GLU A N 1
ATOM 694 C CA . GLU A 1 87 ? -24.375 19.938 22.266 1 36.97 87 GLU A CA 1
ATOM 695 C C . GLU A 1 87 ? -25.594 20.531 21.578 1 36.97 87 GLU A C 1
ATOM 697 O O . GLU A 1 87 ? -26.734 20.172 21.875 1 36.97 87 GLU A O 1
ATOM 702 N N . ALA A 1 88 ? -25.359 21.328 20.656 1 33.72 88 ALA A N 1
ATOM 703 C CA . ALA A 1 88 ? -26.469 21.859 19.875 1 33.72 88 ALA A CA 1
ATOM 704 C C . ALA A 1 88 ? -26.953 20.844 18.844 1 33.72 88 ALA A C 1
ATOM 706 O O . ALA A 1 88 ? -28.156 20.719 18.594 1 33.72 88 ALA A O 1
ATOM 707 N N . LYS A 1 89 ? -25.984 20.219 18.078 1 39.59 89 LYS A N 1
ATOM 708 C CA . LYS A 1 89 ? -26.562 19.25 17.172 1 39.59 89 LYS A CA 1
ATOM 709 C C . LYS A 1 89 ? -27.031 18 17.922 1 39.59 89 LYS A C 1
ATOM 711 O O . LYS A 1 89 ? -27.688 17.141 17.344 1 39.59 89 LYS A O 1
ATOM 716 N N . ALA A 1 90 ? -26.469 17.609 18.953 1 37.12 90 ALA A N 1
ATOM 717 C CA . ALA A 1 90 ? -27.141 16.562 19.703 1 37.12 90 ALA A CA 1
ATOM 718 C C . ALA A 1 90 ? -28.594 16.938 19.984 1 37.12 90 ALA A C 1
ATOM 720 O O . ALA A 1 90 ? -29.453 16.062 20.109 1 37.12 90 ALA A O 1
ATOM 721 N N . TYR A 1 91 ? -28.859 18.156 19.922 1 35.66 91 TYR A N 1
ATOM 722 C CA . TYR A 1 91 ? -30.234 18.562 20.188 1 35.66 91 TYR A CA 1
ATOM 723 C C . TYR A 1 91 ? -31.078 18.406 18.922 1 35.66 91 TYR A C 1
ATOM 725 O O . TYR A 1 91 ? -32.312 18.562 18.969 1 35.66 91 TYR A O 1
ATOM 733 N N . GLU A 1 92 ? -30.297 18.516 17.672 1 34.53 92 GLU A N 1
ATOM 734 C CA . GLU A 1 92 ? -31.312 18.281 16.641 1 34.53 92 GLU A CA 1
ATOM 735 C C . GLU A 1 92 ? -31.625 16.797 16.484 1 34.53 92 GLU A C 1
ATOM 737 O O . GLU A 1 92 ? -32.438 16.422 15.656 1 34.53 92 GLU A O 1
ATOM 742 N N . VAL A 1 93 ? -31.109 15.914 17.406 1 26.61 93 VAL A N 1
ATOM 743 C CA . VAL A 1 93 ? -32.094 14.836 17.406 1 26.61 93 VAL A CA 1
ATOM 744 C C . VAL A 1 93 ? -33.438 15.375 17.812 1 26.61 93 VAL A C 1
ATOM 746 O O . VAL A 1 93 ? -33.531 16.234 18.688 1 26.61 93 VAL A O 1
ATOM 749 N N . MET B 1 1 ? 6.195 -7.309 13.047 1 79.5 1 MET B N 1
ATOM 750 C CA . MET B 1 1 ? 7.215 -8.008 12.273 1 79.5 1 MET B CA 1
ATOM 751 C C . MET B 1 1 ? 6.789 -8.148 10.812 1 79.5 1 MET B C 1
ATOM 753 O O . MET B 1 1 ? 5.598 -8.297 10.523 1 79.5 1 MET B O 1
ATOM 757 N N . GLU B 1 2 ? 7.734 -8 9.836 1 92.31 2 GLU B N 1
ATOM 758 C CA . GLU B 1 2 ? 7.434 -8.055 8.406 1 92.31 2 GLU B CA 1
ATOM 759 C C . GLU B 1 2 ? 7.441 -9.492 7.898 1 92.31 2 GLU B C 1
ATOM 761 O O . GLU B 1 2 ? 8.289 -10.297 8.297 1 92.31 2 GLU B O 1
ATOM 766 N N . THR B 1 3 ? 6.445 -9.922 7.176 1 97.69 3 THR B N 1
ATOM 767 C CA . THR B 1 3 ? 6.371 -11.234 6.559 1 97.69 3 THR B CA 1
ATOM 768 C C . THR B 1 3 ? 6.996 -11.219 5.168 1 97.69 3 THR B C 1
ATOM 770 O O . THR B 1 3 ? 6.543 -10.484 4.285 1 97.69 3 THR B O 1
ATOM 773 N N . ILE B 1 4 ? 8.055 -12.086 5.012 1 98.44 4 ILE B N 1
ATOM 774 C CA . ILE B 1 4 ? 8.766 -12.164 3.742 1 98.44 4 ILE B CA 1
ATOM 775 C C . ILE B 1 4 ? 8.57 -13.547 3.119 1 98.44 4 ILE B C 1
ATOM 777 O O . ILE B 1 4 ? 8.688 -14.562 3.803 1 98.44 4 ILE B O 1
ATOM 781 N N . ARG B 1 5 ? 8.258 -13.664 1.807 1 98.31 5 ARG B N 1
ATOM 782 C CA . ARG B 1 5 ? 8.07 -14.922 1.09 1 98.31 5 ARG B CA 1
ATOM 783 C C . ARG B 1 5 ? 8.688 -14.852 -0.302 1 98.31 5 ARG B C 1
ATOM 785 O O . ARG B 1 5 ? 8.695 -13.797 -0.936 1 98.31 5 ARG B O 1
ATOM 792 N N . PRO B 1 6 ? 9.188 -15.969 -0.796 1 98.44 6 PRO B N 1
ATOM 793 C CA . PRO B 1 6 ? 9.672 -15.984 -2.18 1 98.44 6 PRO B CA 1
ATOM 794 C C . PRO B 1 6 ? 8.531 -15.938 -3.199 1 98.44 6 PRO B C 1
ATOM 796 O O . PRO B 1 6 ? 7.398 -16.297 -2.881 1 98.44 6 PRO B O 1
ATOM 799 N N . SER B 1 7 ? 8.852 -15.492 -4.363 1 97.94 7 SER B N 1
ATOM 800 C CA . SER B 1 7 ? 7.867 -15.414 -5.434 1 97.94 7 SER B CA 1
ATOM 801 C C . SER B 1 7 ? 7.289 -16.781 -5.754 1 97.94 7 SER B C 1
ATOM 803 O O . SER B 1 7 ? 6.137 -16.906 -6.18 1 97.94 7 SER B O 1
ATOM 805 N N . SER B 1 8 ? 8.055 -17.844 -5.551 1 97.38 8 SER B N 1
ATOM 806 C CA . SER B 1 8 ? 7.555 -19.188 -5.773 1 97.38 8 SER B CA 1
ATOM 807 C C . SER B 1 8 ? 6.391 -19.5 -4.84 1 97.38 8 SER B C 1
ATOM 809 O O . SER B 1 8 ? 5.449 -20.203 -5.23 1 97.38 8 SER B O 1
ATOM 811 N N . ASP B 1 9 ? 6.438 -19.016 -3.635 1 97.38 9 ASP B N 1
ATOM 812 C CA . ASP B 1 9 ? 5.32 -19.203 -2.713 1 97.38 9 ASP B CA 1
ATOM 813 C C . ASP B 1 9 ? 4.062 -18.516 -3.23 1 97.38 9 ASP B C 1
ATOM 815 O O . ASP B 1 9 ? 2.959 -19.047 -3.115 1 97.38 9 ASP B O 1
ATOM 819 N N . LEU B 1 10 ? 4.227 -17.297 -3.746 1 96.44 10 LEU B N 1
ATOM 820 C CA . LEU B 1 10 ? 3.088 -16.562 -4.277 1 96.44 10 LEU B CA 1
ATOM 821 C C . LEU B 1 10 ? 2.438 -17.312 -5.434 1 96.44 10 LEU B C 1
ATOM 823 O O . LEU B 1 10 ? 1.21 -17.391 -5.512 1 96.44 10 LEU B O 1
ATOM 827 N N . ARG B 1 11 ? 3.289 -17.938 -6.219 1 95.06 11 ARG B N 1
ATOM 828 C CA . ARG B 1 11 ? 2.787 -18.641 -7.395 1 95.06 11 ARG B CA 1
ATOM 829 C C . ARG B 1 11 ? 2.119 -19.953 -7.004 1 95.06 11 ARG B C 1
ATOM 831 O O . ARG B 1 11 ? 1.053 -20.297 -7.523 1 95.06 11 ARG B O 1
ATOM 838 N N . ASN B 1 12 ? 2.633 -20.578 -5.996 1 95.62 12 ASN B N 1
ATOM 839 C CA . ASN B 1 12 ? 2.203 -21.938 -5.711 1 95.62 12 ASN B CA 1
ATOM 840 C C . ASN B 1 12 ? 1.231 -21.984 -4.535 1 95.62 12 ASN B C 1
ATOM 842 O O . ASN B 1 12 ? 0.503 -22.969 -4.363 1 95.62 12 ASN B O 1
ATOM 846 N N . LYS B 1 13 ? 1.273 -20.953 -3.746 1 97 13 LYS B N 1
ATOM 847 C CA . LYS B 1 13 ? 0.479 -20.953 -2.52 1 97 13 LYS B CA 1
ATOM 848 C C . LYS B 1 13 ? -0.309 -19.656 -2.377 1 97 13 LYS B C 1
ATOM 850 O O . LYS B 1 13 ? -0.407 -19.094 -1.281 1 97 13 LYS B O 1
ATOM 855 N N . TYR B 1 14 ? -0.8 -19.172 -3.451 1 97.75 14 TYR B N 1
ATOM 856 C CA . TYR B 1 14 ? -1.509 -17.891 -3.461 1 97.75 14 TYR B CA 1
ATOM 857 C C . TYR B 1 14 ? -2.617 -17.875 -2.416 1 97.75 14 TYR B C 1
ATOM 859 O O . TYR B 1 14 ? -2.748 -16.922 -1.655 1 97.75 14 TYR B O 1
ATOM 867 N N . PRO B 1 15 ? -3.424 -18.969 -2.242 1 97.69 15 PRO B N 1
ATOM 868 C CA . PRO B 1 15 ? -4.504 -18.922 -1.256 1 97.69 15 PRO B CA 1
ATOM 869 C C . PRO B 1 15 ? -3.994 -18.688 0.165 1 97.69 15 PRO B C 1
ATOM 871 O O . PRO B 1 15 ? -4.648 -18 0.957 1 97.69 15 PRO B O 1
ATOM 874 N N . VAL B 1 16 ? -2.877 -19.234 0.449 1 97.81 16 VAL B N 1
ATOM 875 C CA . VAL B 1 16 ? -2.287 -19.094 1.775 1 97.81 16 VAL B CA 1
ATOM 876 C C . VAL B 1 16 ? -1.834 -17.641 1.98 1 97.81 16 VAL B C 1
ATOM 878 O O . VAL B 1 16 ? -2.117 -17.031 3.018 1 97.81 16 VAL B O 1
ATOM 881 N N . ILE B 1 17 ? -1.199 -17.078 1.01 1 97.88 17 ILE B N 1
ATOM 882 C CA . ILE B 1 17 ? -0.674 -15.719 1.08 1 97.88 17 ILE B CA 1
ATOM 883 C C . ILE B 1 17 ? -1.829 -14.727 1.142 1 97.88 17 ILE B C 1
ATOM 885 O O . ILE B 1 17 ? -1.812 -13.797 1.951 1 97.88 17 ILE B O 1
ATOM 889 N N . SER B 1 18 ? -2.771 -14.922 0.285 1 98 18 SER B N 1
ATOM 890 C CA . SER B 1 18 ? -3.963 -14.078 0.276 1 98 18 SER B CA 1
ATOM 891 C C . SER B 1 18 ? -4.656 -14.086 1.633 1 98 18 SER B C 1
ATOM 893 O O . SER B 1 18 ? -4.977 -13.031 2.182 1 98 18 SER B O 1
ATOM 895 N N . SER B 1 19 ? -4.879 -15.273 2.207 1 97.81 19 SER B N 1
ATOM 896 C CA . SER B 1 19 ? -5.531 -15.398 3.506 1 97.81 19 SER B CA 1
ATOM 897 C C . SER B 1 19 ? -4.723 -14.719 4.602 1 97.81 19 SER B C 1
ATOM 899 O O . SER B 1 19 ? -5.289 -14.102 5.508 1 97.81 19 SER B O 1
ATOM 901 N N . LEU B 1 20 ? -3.438 -14.852 4.512 1 97.56 20 LEU B N 1
ATOM 902 C CA . LEU B 1 20 ? -2.537 -14.242 5.484 1 97.56 20 LEU B CA 1
ATOM 903 C C . LEU B 1 20 ? -2.707 -12.727 5.512 1 97.56 20 LEU B C 1
ATOM 905 O O . LEU B 1 20 ? -2.811 -12.125 6.582 1 97.56 20 LEU B O 1
ATOM 909 N N . THR B 1 21 ? -2.768 -12.102 4.344 1 97.94 21 THR B N 1
ATOM 910 C CA . THR B 1 21 ? -2.924 -10.648 4.277 1 97.94 21 THR B CA 1
ATOM 911 C C . THR B 1 21 ? -4.27 -10.227 4.855 1 97.94 21 THR B C 1
ATOM 913 O O . THR B 1 21 ? -4.375 -9.18 5.504 1 97.94 21 THR B O 1
ATOM 916 N N . ARG B 1 22 ? -5.285 -10.977 4.633 1 96.56 22 ARG B N 1
ATOM 917 C CA . ARG B 1 22 ? -6.629 -10.664 5.109 1 96.56 22 ARG B CA 1
ATOM 918 C C . ARG B 1 22 ? -6.723 -10.82 6.621 1 96.56 22 ARG B C 1
ATOM 920 O O . ARG B 1 22 ? -7.328 -9.992 7.305 1 96.56 22 ARG B O 1
ATOM 927 N N . GLU B 1 23 ? -6.137 -11.859 7.133 1 96.31 23 GLU B N 1
ATOM 928 C CA . GLU B 1 23 ? -6.238 -12.188 8.555 1 96.31 23 GLU B CA 1
ATOM 929 C C . GLU B 1 23 ? -5.395 -11.242 9.398 1 96.31 23 GLU B C 1
ATOM 931 O O . GLU B 1 23 ? -5.82 -10.805 10.469 1 96.31 23 GLU B O 1
ATOM 936 N N . THR B 1 24 ? -4.172 -10.945 8.898 1 96.31 24 THR B N 1
ATOM 937 C CA . THR B 1 24 ? -3.252 -10.148 9.703 1 96.31 24 THR B CA 1
ATOM 938 C C . THR B 1 24 ? -3.432 -8.664 9.414 1 96.31 24 THR B C 1
ATOM 940 O O . THR B 1 24 ? -2.98 -7.816 10.188 1 96.31 24 THR B O 1
ATOM 943 N N . LYS B 1 25 ? -4.012 -8.336 8.281 1 96.38 25 LYS B N 1
ATOM 944 C CA . LYS B 1 25 ? -4.133 -6.961 7.805 1 96.38 25 LYS B CA 1
ATOM 945 C C . LYS B 1 25 ? -2.766 -6.297 7.676 1 96.38 25 LYS B C 1
ATOM 947 O O . LYS B 1 25 ? -2.602 -5.125 8.016 1 96.38 25 LYS B O 1
ATOM 952 N N . GLU B 1 26 ? -1.814 -7.105 7.352 1 97.12 26 GLU B N 1
ATOM 953 C CA . GLU B 1 26 ? -0.444 -6.672 7.094 1 97.12 26 GLU B CA 1
ATOM 954 C C . GLU B 1 26 ? 0.037 -7.137 5.723 1 97.12 26 GLU B C 1
ATOM 956 O O . GLU B 1 26 ? -0.385 -8.188 5.238 1 97.12 26 GLU B O 1
ATOM 961 N N . PRO B 1 27 ? 0.947 -6.43 5.117 1 98.5 27 PRO B N 1
ATOM 962 C CA . PRO B 1 27 ? 1.459 -6.848 3.811 1 98.5 27 PRO B CA 1
ATOM 963 C C . PRO B 1 27 ? 2.449 -8.008 3.908 1 98.5 27 PRO B C 1
ATOM 965 O O . PRO B 1 27 ? 3.002 -8.266 4.98 1 98.5 27 PRO B O 1
ATOM 968 N N . VAL B 1 28 ? 2.578 -8.656 2.795 1 98.69 28 VAL B N 1
ATOM 969 C CA . VAL B 1 28 ? 3.611 -9.672 2.615 1 98.69 28 VAL B CA 1
ATOM 970 C C . VAL B 1 28 ? 4.621 -9.203 1.569 1 98.69 28 VAL B C 1
ATOM 972 O O . VAL B 1 28 ? 4.238 -8.766 0.479 1 98.69 28 VAL B O 1
ATOM 975 N N . PHE B 1 29 ? 5.875 -9.344 1.91 1 98.81 29 PHE B N 1
ATOM 976 C CA . PHE B 1 29 ? 6.949 -8.914 1.018 1 98.81 29 PHE B CA 1
ATOM 977 C C . PHE B 1 29 ? 7.453 -10.086 0.183 1 98.81 29 PHE B C 1
ATOM 979 O O . PHE B 1 29 ? 7.836 -11.125 0.728 1 98.81 29 PHE B O 1
ATOM 986 N N . ILE B 1 30 ? 7.488 -9.859 -1.073 1 98.75 30 ILE B N 1
ATOM 987 C CA . ILE B 1 30 ? 7.797 -10.938 -2.004 1 98.75 30 ILE B CA 1
ATOM 988 C C . ILE B 1 30 ? 9.211 -10.75 -2.551 1 98.75 30 ILE B C 1
ATOM 990 O O . ILE B 1 30 ? 9.578 -9.656 -2.986 1 98.75 30 ILE B O 1
ATOM 994 N N . THR B 1 31 ? 10.008 -11.797 -2.51 1 98.69 31 THR B N 1
ATOM 995 C CA . THR B 1 31 ? 11.367 -11.766 -3.039 1 98.69 31 THR B CA 1
ATOM 996 C C . THR B 1 31 ? 11.484 -12.641 -4.285 1 98.69 31 THR B C 1
ATOM 998 O O . THR B 1 31 ? 10.703 -13.578 -4.469 1 98.69 31 THR B O 1
ATOM 1001 N N . VAL B 1 32 ? 12.391 -12.312 -5.16 1 98.12 32 VAL B N 1
ATOM 1002 C CA . VAL B 1 32 ? 12.805 -13.117 -6.297 1 98.12 32 VAL B CA 1
ATOM 1003 C C . VAL B 1 32 ? 14.305 -13.398 -6.207 1 98.12 32 VAL B C 1
ATOM 1005 O O . VAL B 1 32 ? 15.117 -12.469 -6.145 1 98.12 32 VAL B O 1
ATOM 1008 N N . ASN B 1 33 ? 14.602 -14.633 -6.121 1 97.06 33 ASN B N 1
ATOM 1009 C CA . ASN B 1 33 ? 16 -15.039 -5.992 1 97.06 33 ASN B CA 1
ATOM 1010 C C . ASN B 1 33 ? 16.688 -14.305 -4.848 1 97.06 33 ASN B C 1
ATOM 1012 O O . ASN B 1 33 ? 17.812 -13.82 -5 1 97.06 33 ASN B O 1
ATOM 1016 N N . GLY B 1 34 ? 15.906 -14.016 -3.766 1 97.31 34 GLY B N 1
ATOM 1017 C CA . GLY B 1 34 ? 16.469 -13.461 -2.547 1 97.31 34 GLY B CA 1
ATOM 1018 C C . GLY B 1 34 ? 16.484 -11.945 -2.535 1 97.31 34 GLY B C 1
ATOM 1019 O O . GLY B 1 34 ? 16.969 -11.328 -1.584 1 97.31 34 GLY B O 1
ATOM 1020 N N . ARG B 1 35 ? 15.914 -11.32 -3.516 1 97.88 35 ARG B N 1
ATOM 1021 C CA . ARG B 1 35 ? 15.883 -9.867 -3.588 1 97.88 35 ARG B CA 1
ATOM 1022 C C . ARG B 1 35 ? 14.445 -9.344 -3.539 1 97.88 35 ARG B C 1
ATOM 1024 O O . ARG B 1 35 ? 13.539 -9.977 -4.078 1 97.88 35 ARG B O 1
ATOM 1031 N N . GLU B 1 36 ? 14.297 -8.203 -2.984 1 98.12 36 GLU B N 1
ATOM 1032 C CA . GLU B 1 36 ? 12.977 -7.59 -2.898 1 98.12 36 GLU B CA 1
ATOM 1033 C C . GLU B 1 36 ? 12.391 -7.348 -4.285 1 98.12 36 GLU B C 1
ATOM 1035 O O . GLU B 1 36 ? 13.109 -6.961 -5.211 1 98.12 36 GLU B O 1
ATOM 1040 N N . ASP B 1 37 ? 11.188 -7.602 -4.418 1 98.56 37 ASP B N 1
ATOM 1041 C CA . ASP B 1 37 ? 10.555 -7.406 -5.723 1 98.56 37 ASP B CA 1
ATOM 1042 C C . ASP B 1 37 ? 9.227 -6.672 -5.582 1 98.56 37 ASP B C 1
ATOM 1044 O O . ASP B 1 37 ? 9.125 -5.484 -5.891 1 98.56 37 ASP B O 1
ATOM 1048 N N . THR B 1 38 ? 8.211 -7.273 -5.008 1 98.75 38 THR B N 1
ATOM 1049 C CA . THR B 1 38 ? 6.883 -6.676 -4.875 1 98.75 38 THR B CA 1
ATOM 1050 C C . THR B 1 38 ? 6.379 -6.793 -3.439 1 98.75 38 THR B C 1
ATOM 1052 O O . THR B 1 38 ? 7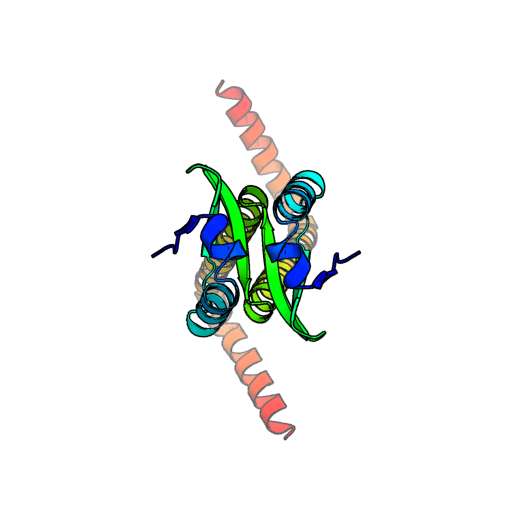.023 -7.418 -2.596 1 98.75 38 THR B O 1
ATOM 1055 N N . VAL B 1 39 ? 5.266 -6.137 -3.141 1 98.81 39 VAL B N 1
ATOM 1056 C CA . VAL B 1 39 ? 4.508 -6.23 -1.898 1 98.81 39 VAL B CA 1
ATOM 1057 C C . VAL B 1 39 ? 3.045 -6.539 -2.207 1 98.81 39 VAL B C 1
ATOM 1059 O O . VAL B 1 39 ? 2.469 -5.977 -3.143 1 98.81 39 VAL B O 1
ATOM 1062 N N . ILE B 1 40 ? 2.529 -7.465 -1.501 1 98.81 40 ILE B N 1
ATOM 1063 C CA . ILE B 1 40 ? 1.129 -7.824 -1.696 1 98.81 40 ILE B CA 1
ATOM 1064 C C . ILE B 1 40 ? 0.356 -7.613 -0.396 1 98.81 40 ILE B C 1
ATOM 1066 O O . ILE B 1 40 ? 0.866 -7.902 0.69 1 98.81 40 ILE B O 1
ATOM 1070 N N . MET B 1 41 ? -0.852 -7.098 -0.512 1 98.62 41 MET B N 1
ATOM 1071 C CA . MET B 1 41 ? -1.691 -6.852 0.658 1 98.62 41 MET B CA 1
ATOM 1072 C C . MET B 1 41 ? -3.166 -7.035 0.318 1 98.62 41 MET B C 1
ATOM 1074 O O . MET B 1 41 ? -3.533 -7.098 -0.857 1 98.62 41 MET B O 1
ATOM 1078 N N . GLY B 1 42 ? -3.936 -7.16 1.283 1 98.56 42 GLY B N 1
ATOM 1079 C CA . GLY B 1 42 ? -5.363 -7.27 1.04 1 98.56 42 GLY B CA 1
ATOM 1080 C C . GLY B 1 42 ? -5.961 -6.027 0.414 1 98.56 42 GLY B C 1
ATOM 1081 O O . GLY B 1 42 ? -5.496 -4.914 0.667 1 98.56 42 GLY B O 1
ATOM 1082 N N . HIS B 1 43 ? -6.945 -6.207 -0.347 1 98.12 43 HIS B N 1
ATOM 1083 C CA . HIS B 1 43 ? -7.613 -5.109 -1.035 1 98.12 43 HIS B CA 1
ATOM 1084 C C . HIS B 1 43 ? -8.164 -4.094 -0.041 1 98.12 43 HIS B C 1
ATOM 1086 O O . HIS B 1 43 ? -7.996 -2.885 -0.221 1 98.12 43 HIS B O 1
ATOM 1092 N N . ALA B 1 44 ? -8.828 -4.516 0.944 1 97.06 44 ALA B N 1
ATOM 1093 C CA . ALA B 1 44 ? -9.414 -3.637 1.949 1 97.06 44 ALA B CA 1
ATOM 1094 C C . ALA B 1 44 ? -8.344 -2.803 2.646 1 97.06 44 ALA B C 1
ATOM 1096 O O . ALA B 1 44 ? -8.539 -1.612 2.896 1 97.06 44 ALA B O 1
ATOM 1097 N N . GLN B 1 45 ? -7.266 -3.438 2.953 1 96.81 45 GLN B N 1
ATOM 1098 C CA . GLN B 1 45 ? -6.156 -2.744 3.602 1 96.81 45 GLN B CA 1
ATOM 1099 C C . GLN B 1 45 ? -5.605 -1.638 2.709 1 96.81 45 GLN B C 1
ATOM 1101 O O . GLN B 1 45 ? -5.328 -0.533 3.182 1 96.81 45 GLN B O 1
ATOM 1106 N N . TYR B 1 46 ? -5.457 -1.967 1.461 1 98.12 46 TYR B N 1
ATOM 1107 C CA . TYR B 1 46 ? -4.965 -0.973 0.514 1 98.12 46 TYR B CA 1
ATOM 1108 C C . TYR B 1 46 ? -5.918 0.211 0.419 1 98.12 46 TYR B C 1
ATOM 1110 O O . TYR B 1 46 ? -5.488 1.366 0.412 1 98.12 46 TYR B O 1
ATOM 1118 N N . ARG B 1 47 ? -7.145 -0.036 0.321 1 97.06 47 ARG B N 1
ATOM 1119 C CA . ARG B 1 47 ? -8.148 1.021 0.238 1 97.06 47 ARG B CA 1
ATOM 1120 C C . ARG B 1 47 ? -8.094 1.928 1.463 1 97.06 47 ARG B C 1
ATOM 1122 O O . ARG B 1 47 ? -8.188 3.15 1.343 1 97.06 47 ARG B O 1
ATOM 1129 N N . LYS B 1 48 ? -7.98 1.352 2.596 1 96.81 48 LYS B N 1
ATOM 1130 C CA . LYS B 1 48 ? -7.879 2.131 3.828 1 96.81 48 LYS B CA 1
ATOM 1131 C C . LYS B 1 48 ? -6.645 3.025 3.812 1 96.81 48 LYS B C 1
ATOM 1133 O O . LYS B 1 48 ? -6.727 4.211 4.148 1 96.81 48 LYS B O 1
ATOM 1138 N N . MET B 1 49 ? -5.562 2.408 3.438 1 96.69 49 MET B N 1
ATOM 1139 C CA . MET B 1 49 ? -4.309 3.156 3.383 1 96.69 49 MET B CA 1
ATOM 1140 C C . MET B 1 49 ? -4.41 4.312 2.396 1 96.69 49 MET B C 1
ATOM 1142 O O . MET B 1 49 ? -3.973 5.426 2.693 1 96.69 49 MET B O 1
ATOM 1146 N N . LYS B 1 50 ? -4.914 4.066 1.264 1 96.81 50 LYS B N 1
ATOM 1147 C CA . LYS B 1 50 ? -5.074 5.094 0.238 1 96.81 50 LYS B CA 1
ATOM 1148 C C . LYS B 1 50 ? -6 6.211 0.719 1 96.81 50 LYS B C 1
ATOM 1150 O O . LYS B 1 50 ? -5.723 7.391 0.497 1 96.81 50 LYS B O 1
ATOM 1155 N N . ALA B 1 51 ? -7.051 5.816 1.333 1 97.12 51 ALA B N 1
ATOM 1156 C CA . ALA B 1 51 ? -8 6.793 1.863 1 97.12 51 ALA B CA 1
ATOM 1157 C C . ALA B 1 51 ? -7.34 7.672 2.924 1 97.12 51 ALA B C 1
ATOM 1159 O O . ALA B 1 51 ? -7.547 8.891 2.943 1 97.12 51 ALA B O 1
ATOM 1160 N N . GLU B 1 52 ? -6.605 7.039 3.816 1 96.81 52 GLU B N 1
ATOM 1161 C CA . GLU B 1 52 ? -5.895 7.777 4.852 1 96.81 52 GLU B CA 1
ATOM 1162 C C . GLU B 1 52 ? -4.902 8.766 4.242 1 96.81 52 GLU B C 1
ATOM 1164 O O . GLU B 1 52 ? -4.836 9.922 4.66 1 96.81 52 GLU B O 1
ATOM 1169 N N . LEU B 1 53 ? -4.188 8.328 3.283 1 97.12 53 LEU B N 1
ATOM 1170 C CA . LEU B 1 53 ? -3.205 9.172 2.609 1 97.12 53 LEU B CA 1
ATOM 1171 C C . LEU B 1 53 ? -3.877 10.375 1.956 1 97.12 53 LEU B C 1
ATOM 1173 O O . LEU B 1 53 ? -3.408 11.5 2.098 1 97.12 53 LEU B O 1
ATOM 1177 N N . GLU B 1 54 ? -4.934 10.117 1.27 1 96.5 54 GLU B N 1
ATOM 1178 C CA . GLU B 1 54 ? -5.656 11.188 0.586 1 96.5 54 GLU B CA 1
ATOM 1179 C C . GLU B 1 54 ? -6.203 12.203 1.581 1 96.5 54 GLU B C 1
ATOM 1181 O O . GLU B 1 54 ? -6.125 13.414 1.346 1 96.5 54 GLU B O 1
ATOM 1186 N N . LEU B 1 55 ? -6.73 11.68 2.631 1 96.19 55 LEU B N 1
ATOM 1187 C CA . LEU B 1 55 ? -7.27 12.555 3.662 1 96.19 55 LEU B CA 1
ATOM 1188 C C . LEU B 1 55 ? -6.176 13.438 4.25 1 96.19 55 LEU B C 1
ATOM 1190 O O . LEU B 1 55 ? -6.352 14.656 4.375 1 96.19 55 LEU B O 1
ATOM 1194 N N . LEU B 1 56 ? -5.074 12.844 4.566 1 95.25 56 LEU B N 1
ATOM 1195 C CA . LEU B 1 56 ? -3.971 13.578 5.168 1 95.25 56 LEU B CA 1
ATOM 1196 C C . LEU B 1 56 ? -3.416 14.617 4.199 1 95.25 56 LEU B C 1
ATOM 1198 O O . LEU B 1 56 ? -3.045 15.719 4.609 1 95.25 56 LEU B O 1
ATOM 1202 N N . LYS B 1 57 ? -3.393 14.281 2.953 1 95.38 57 LYS B N 1
ATOM 1203 C CA . LYS B 1 57 ? -2.932 15.227 1.941 1 95.38 57 LYS B CA 1
ATOM 1204 C C . LYS B 1 57 ? -3.889 16.406 1.82 1 95.38 57 LYS B C 1
ATOM 1206 O O . LYS B 1 57 ? -3.455 17.562 1.724 1 95.38 57 LYS B O 1
ATOM 1211 N N . MET B 1 58 ? -5.129 16.062 1.823 1 94.5 58 MET B N 1
ATOM 1212 C CA . MET B 1 58 ? -6.141 17.109 1.751 1 94.5 58 MET B CA 1
ATOM 1213 C C . MET B 1 58 ? -6.035 18.047 2.947 1 94.5 58 MET B C 1
ATOM 1215 O O . MET B 1 58 ? -6.125 19.266 2.793 1 94.5 58 MET B O 1
ATOM 1219 N N . LEU B 1 59 ? -5.867 17.484 4.09 1 88.88 59 LEU B N 1
ATOM 1220 C CA . LEU B 1 59 ? -5.73 18.266 5.309 1 88.88 59 LEU B CA 1
ATOM 1221 C C . LEU B 1 59 ? -4.477 19.141 5.262 1 88.88 59 LEU B C 1
ATOM 1223 O O . LEU B 1 59 ? -4.504 20.297 5.676 1 88.88 59 LEU B O 1
ATOM 1227 N N . ALA B 1 60 ? -3.395 18.609 4.781 1 85.44 60 ALA B N 1
ATOM 1228 C CA . ALA B 1 60 ? -2.139 19.344 4.66 1 85.44 60 ALA B CA 1
ATOM 1229 C C . ALA B 1 60 ? -2.271 20.5 3.68 1 85.44 60 ALA B C 1
ATOM 1231 O O . ALA B 1 60 ? -1.751 21.594 3.924 1 85.44 60 ALA B O 1
ATOM 1232 N N . GLU B 1 61 ? -2.975 20.25 2.615 1 87.94 61 GLU B N 1
ATOM 1233 C CA . GLU B 1 61 ? -3.199 21.281 1.61 1 87.94 61 GLU B CA 1
ATOM 1234 C C . GLU B 1 61 ? -4.086 22.391 2.156 1 87.94 61 GLU B C 1
ATOM 1236 O O . GLU B 1 61 ? -3.838 23.578 1.897 1 87.94 61 GLU B O 1
ATOM 1241 N N . ALA B 1 62 ? -5.121 22.047 2.836 1 83.62 62 ALA B N 1
ATOM 1242 C CA . ALA B 1 62 ? -6.02 23.016 3.455 1 83.62 62 ALA B CA 1
ATOM 1243 C C . ALA B 1 62 ? -5.273 23.891 4.461 1 83.62 62 ALA B C 1
ATOM 1245 O O . ALA B 1 62 ? -5.48 25.109 4.508 1 83.62 62 ALA B O 1
ATOM 1246 N N . GLN B 1 63 ? -4.398 23.297 5.18 1 78.62 63 GLN B N 1
ATOM 1247 C CA . GLN B 1 63 ? -3.607 24.031 6.16 1 78.62 63 GLN B CA 1
ATOM 1248 C C . GLN B 1 63 ? -2.641 25 5.477 1 78.62 63 GLN B C 1
ATOM 1250 O O . GLN B 1 63 ? -2.443 26.125 5.941 1 78.62 63 GLN B O 1
ATOM 1255 N N . ALA B 1 64 ? -2.092 24.609 4.449 1 78.12 64 ALA B N 1
ATOM 1256 C CA . ALA B 1 64 ? -1.19 25.469 3.691 1 78.12 64 ALA B CA 1
ATOM 1257 C C . ALA B 1 64 ? -1.932 26.672 3.131 1 78.12 64 ALA B C 1
ATOM 1259 O O . ALA B 1 64 ? -1.393 27.781 3.104 1 78.12 64 ALA B O 1
ATOM 1260 N N . ASP B 1 65 ? -3.137 26.469 2.756 1 80 65 ASP B N 1
ATOM 1261 C CA . ASP B 1 65 ? -3.969 27.547 2.232 1 80 65 ASP B CA 1
ATOM 1262 C C . ASP B 1 65 ? -4.312 28.547 3.328 1 80 65 ASP B C 1
ATOM 1264 O O . ASP B 1 65 ? -4.281 29.766 3.098 1 80 65 ASP B O 1
ATOM 1268 N N . VAL B 1 66 ? -4.566 28.094 4.535 1 71.88 66 VAL B N 1
ATOM 1269 C CA . VAL B 1 66 ? -4.887 28.953 5.676 1 71.88 66 VAL B CA 1
ATOM 1270 C C . VAL B 1 66 ? -3.658 29.766 6.078 1 71.88 66 VAL B C 1
ATOM 1272 O O . VAL B 1 66 ? -3.756 30.953 6.348 1 71.88 66 VAL B O 1
ATOM 1275 N N . ASP B 1 67 ? -2.562 29.125 6.059 1 68.75 67 ASP B N 1
ATOM 1276 C CA . ASP B 1 67 ? -1.317 29.797 6.434 1 68.75 67 ASP B CA 1
ATOM 1277 C C . ASP B 1 67 ? -0.945 30.875 5.414 1 68.75 67 ASP B C 1
ATOM 1279 O O . ASP B 1 67 ? -0.437 31.938 5.785 1 68.75 67 ASP B O 1
ATOM 1283 N N . ASN B 1 68 ? -1.209 30.547 4.234 1 74 68 ASN B N 1
ATOM 1284 C CA . ASN B 1 68 ? -0.94 31.516 3.178 1 74 68 ASN B CA 1
ATOM 1285 C C . ASN B 1 68 ? -1.92 32.688 3.225 1 74 68 ASN B C 1
ATOM 1287 O O . ASN B 1 68 ? -1.548 33.812 2.936 1 74 68 ASN B O 1
ATOM 1291 N N . GLU B 1 69 ? -3.129 32.406 3.512 1 66.31 69 GLU B N 1
ATOM 1292 C CA . GLU B 1 69 ? -4.137 33.469 3.627 1 66.31 69 GLU B CA 1
ATOM 1293 C C . GLU B 1 69 ? -3.916 34.312 4.875 1 66.31 69 GLU B C 1
ATOM 1295 O O . GLU B 1 69 ? -4.188 35.531 4.875 1 66.31 69 GLU B O 1
ATOM 1300 N N . ARG B 1 70 ? -3.525 33.688 6.027 1 59.66 70 ARG B N 1
ATOM 1301 C CA . ARG B 1 70 ? -3.246 34.406 7.258 1 59.66 70 ARG B CA 1
ATOM 1302 C C . ARG B 1 70 ? -1.94 35.188 7.148 1 59.66 70 ARG B C 1
ATOM 1304 O O . ARG B 1 70 ? -1.81 36.281 7.715 1 59.66 70 ARG B O 1
ATOM 1311 N N . THR B 1 71 ? -0.932 34.5 6.734 1 54.72 71 THR B N 1
ATOM 1312 C CA . THR B 1 71 ? 0.353 35.188 6.617 1 54.72 71 THR B CA 1
ATOM 1313 C C . THR B 1 71 ? 0.288 36.281 5.555 1 54.72 71 THR B C 1
ATOM 1315 O O . THR B 1 71 ? 1.207 37.094 5.438 1 54.72 71 THR B O 1
ATOM 1318 N N . ALA B 1 72 ? -0.646 36.25 4.73 1 49.91 72 ALA B N 1
ATOM 1319 C CA . ALA B 1 72 ? -0.743 37.406 3.848 1 49.91 72 ALA B CA 1
ATOM 1320 C C . ALA B 1 72 ? -0.721 38.688 4.648 1 49.91 72 ALA B C 1
ATOM 1322 O O . ALA B 1 72 ? -0.037 39.656 4.273 1 49.91 72 ALA B O 1
ATOM 1323 N N . PRO B 1 73 ? -1.391 38.75 5.773 1 46.62 73 PRO B N 1
ATOM 1324 C CA . PRO B 1 73 ? -1.129 39.969 6.52 1 46.62 73 PRO B CA 1
ATOM 1325 C C . PRO B 1 73 ? 0.191 39.938 7.285 1 46.62 73 PRO B C 1
ATOM 1327 O O . PRO B 1 73 ? 0.905 40.938 7.348 1 46.62 73 PRO B O 1
ATOM 1330 N N . ILE B 1 74 ? 0.49 38.875 7.984 1 41.44 74 ILE B N 1
ATOM 1331 C CA . ILE B 1 74 ? 1.702 38.75 8.789 1 41.44 74 ILE B CA 1
ATOM 1332 C C . ILE B 1 74 ? 2.885 38.375 7.895 1 41.44 74 ILE B C 1
ATOM 1334 O O . ILE B 1 74 ? 4.016 38.812 8.148 1 41.44 74 ILE B O 1
ATOM 1338 N N . GLU B 1 75 ? 2.852 37.625 6.973 1 45.88 75 GLU B N 1
ATOM 1339 C CA . GLU B 1 75 ? 3.906 37.375 5.996 1 45.88 75 GLU B CA 1
ATOM 1340 C C . GLU B 1 75 ? 4.336 38.656 5.285 1 45.88 75 GLU B C 1
ATOM 1342 O O . GLU B 1 75 ? 5.43 38.719 4.727 1 45.88 75 GLU B O 1
ATOM 1347 N N . ASP B 1 76 ? 3.57 39.625 5.281 1 42.66 76 ASP B N 1
ATOM 1348 C CA . ASP B 1 76 ? 4.246 40.875 4.98 1 42.66 76 ASP B CA 1
ATOM 1349 C C . ASP B 1 76 ? 5.25 41.25 6.07 1 42.66 76 ASP B C 1
ATOM 1351 O O . ASP B 1 76 ? 6.328 41.781 5.785 1 42.66 76 ASP B O 1
ATOM 1355 N N . THR B 1 77 ? 4.949 40.844 7.23 1 38.81 77 THR B N 1
ATOM 1356 C CA . THR B 1 77 ? 5.867 41.188 8.312 1 38.81 77 THR B CA 1
ATOM 1357 C C . THR B 1 77 ? 6.98 40.125 8.414 1 38.81 77 THR B C 1
ATOM 1359 O O . THR B 1 77 ? 8.156 40.5 8.508 1 38.81 77 THR B O 1
ATOM 1362 N N . PHE B 1 78 ? 6.805 38.875 8.43 1 36.28 78 PHE B N 1
ATOM 1363 C CA . PHE B 1 78 ? 7.824 37.875 8.703 1 36.28 78 PHE B CA 1
ATOM 1364 C C . PHE B 1 78 ? 8.484 37.406 7.414 1 36.28 78 PHE B C 1
ATOM 1366 O O . PHE B 1 78 ? 9.617 36.906 7.434 1 36.28 78 PHE B O 1
ATOM 1373 N N . SER B 1 79 ? 7.934 37.406 6.371 1 40.38 79 SER B N 1
ATOM 1374 C CA . SER B 1 79 ? 8.664 37.188 5.129 1 40.38 79 SER B CA 1
ATOM 1375 C C . SER B 1 79 ? 9.93 38.031 5.066 1 40.38 79 SER B C 1
ATOM 1377 O O . SER B 1 79 ? 10.938 37.625 4.496 1 40.38 79 SER B O 1
ATOM 1379 N N . ASP B 1 80 ? 9.828 39.125 5.719 1 38.31 80 ASP B N 1
ATOM 1380 C CA . ASP B 1 80 ? 10.945 40.031 5.93 1 38.31 80 ASP B CA 1
ATOM 1381 C C . ASP B 1 80 ? 11.961 39.469 6.91 1 38.31 80 ASP B C 1
ATOM 1383 O O . ASP B 1 80 ? 13.172 39.625 6.734 1 38.31 80 ASP B O 1
ATOM 1387 N N . ILE B 1 81 ? 11.414 38.812 7.832 1 34.75 81 ILE B N 1
ATOM 1388 C CA . ILE B 1 81 ? 12.367 38.344 8.828 1 34.75 81 ILE B CA 1
ATOM 1389 C C . ILE B 1 81 ? 13.195 37.188 8.234 1 34.75 81 ILE B C 1
ATOM 1391 O O . ILE B 1 81 ? 14.422 37.188 8.359 1 34.75 81 ILE B O 1
ATOM 1395 N N . ARG B 1 82 ? 12.68 36.219 7.629 1 38.09 82 ARG B N 1
ATOM 1396 C CA . ARG B 1 82 ? 13.406 35.062 7.125 1 38.09 82 ARG B CA 1
ATOM 1397 C C . ARG B 1 82 ? 14.156 35.406 5.836 1 38.09 82 ARG B C 1
ATOM 1399 O O . ARG B 1 82 ? 15.227 34.844 5.57 1 38.09 82 ARG B O 1
ATOM 1406 N N . GLU B 1 83 ? 13.664 36.188 5.039 1 39.97 83 GLU B N 1
ATOM 1407 C CA . GLU B 1 83 ? 14.516 36.719 3.982 1 39.97 83 GLU B CA 1
ATOM 1408 C C . GLU B 1 83 ? 15.734 37.438 4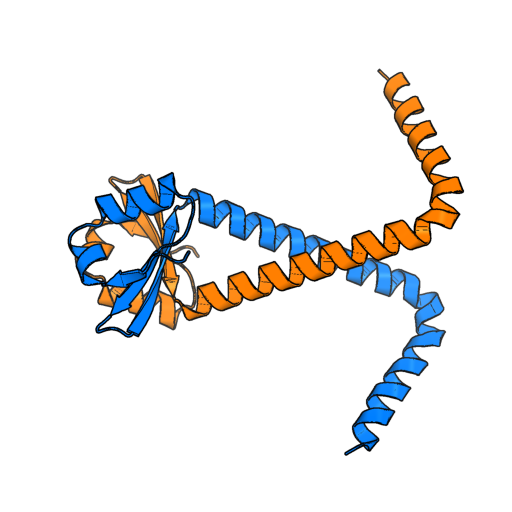.566 1 39.97 83 GLU B C 1
ATOM 1410 O O . GLU B 1 83 ? 16.844 37.281 4.043 1 39.97 83 GLU B O 1
ATOM 1415 N N . THR B 1 84 ? 15.539 37.875 5.695 1 36.53 84 THR B N 1
ATOM 1416 C CA . THR B 1 84 ? 16.578 38.531 6.484 1 36.53 84 THR B CA 1
ATOM 1417 C C . THR B 1 84 ? 17.484 37.5 7.152 1 36.53 84 THR B C 1
ATOM 1419 O O . THR B 1 84 ? 18.703 37.688 7.191 1 36.53 84 THR B O 1
ATOM 1422 N N . LEU B 1 85 ? 16.938 36.469 7.535 1 35.53 85 LEU B N 1
ATOM 1423 C CA . LEU B 1 85 ? 17.75 35.438 8.156 1 35.53 85 LEU B CA 1
ATOM 1424 C C . LEU B 1 85 ? 18.453 34.594 7.098 1 35.53 85 LEU B C 1
ATOM 1426 O O . LEU B 1 85 ? 19.625 34.25 7.25 1 35.53 85 LEU B O 1
ATOM 1430 N N . PHE B 1 86 ? 17.859 34.031 6.113 1 39.88 86 PHE B N 1
ATOM 1431 C CA . PHE B 1 86 ? 18.531 33.375 5 1 39.88 86 PHE B CA 1
ATOM 1432 C C . PHE B 1 86 ? 19.531 34.312 4.344 1 39.88 86 PHE B C 1
ATOM 1434 O O . PHE B 1 86 ? 20.609 33.875 3.92 1 39.88 86 PHE B O 1
ATOM 1441 N N . GLU B 1 87 ? 19.234 35.469 4.363 1 36.69 87 GLU B N 1
ATOM 1442 C CA . GLU B 1 87 ? 20.234 36.469 3.979 1 36.69 87 GLU B CA 1
ATOM 1443 C C . GLU B 1 87 ? 21.328 36.594 5.039 1 36.69 87 GLU B C 1
ATOM 1445 O O . GLU B 1 87 ? 22.469 36.938 4.73 1 36.69 87 GLU B O 1
ATOM 1450 N N . ALA B 1 88 ? 20.953 36.281 6.156 1 34.28 88 ALA B N 1
ATOM 1451 C CA . ALA B 1 88 ? 21.969 36.25 7.203 1 34.28 88 ALA B CA 1
ATOM 1452 C C . ALA B 1 88 ? 22.797 34.969 7.137 1 34.28 88 ALA B C 1
ATOM 1454 O O . ALA B 1 88 ? 24.016 35 7.332 1 34.28 88 ALA B O 1
ATOM 1455 N N . LYS B 1 89 ? 22.094 33.812 7.047 1 39.88 89 LYS B N 1
ATOM 1456 C CA . LYS B 1 89 ? 22.953 32.656 6.988 1 39.88 89 LYS B CA 1
ATOM 1457 C C . LYS B 1 89 ? 23.656 32.531 5.637 1 39.88 89 LYS B C 1
ATOM 1459 O O . LYS B 1 89 ? 24.516 31.672 5.441 1 39.88 89 LYS B O 1
ATOM 1464 N N . ALA B 1 90 ? 23.125 32.938 4.602 1 38.38 90 ALA B N 1
ATOM 1465 C CA . ALA B 1 90 ? 23.969 33.031 3.416 1 38.38 90 ALA B CA 1
ATOM 1466 C C . ALA B 1 90 ? 25.266 33.75 3.727 1 38.38 90 ALA B C 1
ATOM 1468 O O . ALA B 1 90 ? 26.281 33.562 3.041 1 38.38 90 ALA B O 1
ATOM 1469 N N . TYR B 1 91 ? 25.234 34.5 4.719 1 36.44 91 TYR B N 1
ATOM 1470 C CA . TYR B 1 91 ? 26.453 35.188 5.082 1 36.44 91 TYR B CA 1
ATOM 1471 C C . TYR B 1 91 ? 27.359 34.312 5.938 1 36.44 91 TYR B C 1
ATOM 1473 O O . TYR B 1 91 ? 28.516 34.688 6.199 1 36.44 91 TYR B O 1
ATOM 1481 N N . GLU B 1 92 ? 26.578 33.375 6.75 1 34.66 92 GLU B N 1
ATOM 1482 C CA . GLU B 1 92 ? 27.625 32.688 7.5 1 34.66 92 GLU B CA 1
ATOM 1483 C C . GLU B 1 92 ? 28.328 31.625 6.641 1 34.66 92 GLU B C 1
ATOM 1485 O O . GLU B 1 92 ? 29.234 30.922 7.113 1 34.66 92 GLU B O 1
ATOM 1490 N N . VAL B 1 93 ? 28.062 31.547 5.305 1 26.78 93 VAL B N 1
ATOM 1491 C CA . VAL B 1 93 ? 29.297 31 4.727 1 26.78 93 VAL B CA 1
ATOM 1492 C C . VAL B 1 93 ? 30.453 31.938 5.035 1 26.78 93 VAL B C 1
ATOM 1494 O O . VAL B 1 93 ? 30.312 33.156 5.012 1 26.78 93 VAL B O 1
#

pLDDT: mean 80.09, std 24.72, range [26.61, 98.81]